Protein AF-A0A7H4MWP6-F1 (afdb_monomer)

Sequence (229 aa):
MNRLGFMPDRLHIVWQQLRAL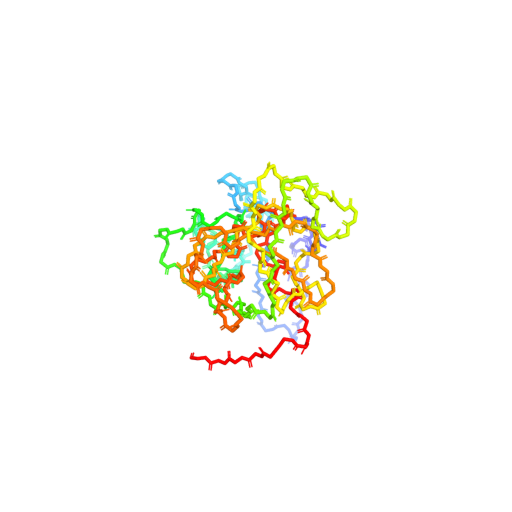GNVSEMTLMSHFAEAENPDGIVEPMRRIEQAAEGLDCPRSLANSAATLWHPESHFNWVRPGIVLYGASPSGLWQDVANTGLKPVMTLSSEIIAVQNLKAGEAVGYGATWRTAEERRIGIVACGYADGYPRLAPSGTPVLVDGVRTVTVGRISMDMLAVDLTPCPQAGIGAPVELWGKEIKIDDVAASCGTVGYELMCALAPRVPVVTV

Nearest PDB structures (foldseek):
  4wr3-assembly2_D  TM=9.401E-01  e=9.425E-26  Escherichia coli
  3b8v-assembly1_B  TM=9.370E-01  e=2.479E-25  Escherichia coli K-12
  2rjg-assembly1_B  TM=9.379E-01  e=5.120E-25  Escherichia coli K-12
  3b8t-assembly1_B  TM=9.350E-01  e=9.369E-25  Escherichia coli K-12
  3b8w-assembly1_B  TM=9.401E-01  e=1.821E-24  Escherichia coli K-12

InterPro domains:
  IPR000821 Alanine racemase [PR00992] (28-39)
  IPR000821 Alanine racemase [PR00992] (63-90)
  IPR000821 Alanine racemase [PR00992] (121-136)
  IPR000821 Alanine racemase [PR00992] (138-153)
  IPR000821 Alanine racemase [PR00992] (159-176)
  IPR000821 Alanine racemase [PR00992] (211-224)
  IPR000821 Alanine racemase [PTHR30511] (1-228)
  IPR000821 Alanine racemase [TIGR00492] (1-229)
  IPR001608 Alanine racemase, N-terminal [PF01168] (1-90)
  IPR009006 Alanine racemase/group IV decarboxylase, C-terminal [G3DSA:2.40.37.10] (91-229)
  IPR009006 Alanine racemase/group IV decarboxylase, C-terminal [SSF50621] (100-228)
  IPR011079 Alanine racemase, C-terminal [PF00842] (105-227)
  IPR011079 Alanine racemase, C-terminal [SM01005] (105-229)
  IPR029066 PLP-binding barrel [G3DSA:3.20.20.10] (1-90)
  IPR029066 PLP-binding barrel [SSF51419] (1-106)

Structure (mmCIF, N/CA/C/O backbone):
data_AF-A0A7H4MWP6-F1
#
_entry.id   AF-A0A7H4MWP6-F1
#
loop_
_atom_site.group_PDB
_atom_site.id
_atom_site.type_symbol
_atom_site.label_atom_id
_atom_site.label_alt_id
_atom_site.label_comp_id
_atom_site.label_asym_id
_atom_site.label_entity_id
_atom_site.label_seq_id
_atom_site.pdbx_PDB_ins_code
_atom_site.Cartn_x
_atom_site.Cartn_y
_atom_site.Cartn_z
_atom_site.occupancy
_atom_site.B_iso_or_equiv
_atom_site.auth_seq_id
_atom_site.auth_comp_id
_atom_site.auth_asym_id
_atom_site.auth_atom_id
_atom_site.pdbx_PDB_model_num
ATOM 1 N N . MET A 1 1 ? 18.410 -0.664 -10.885 1.00 91.06 1 MET A N 1
ATOM 2 C CA . MET A 1 1 ? 17.760 -1.723 -10.077 1.00 91.06 1 MET A CA 1
ATOM 3 C C . MET A 1 1 ? 18.677 -2.884 -9.717 1.00 91.06 1 MET A C 1
ATOM 5 O O . MET A 1 1 ? 18.592 -3.319 -8.583 1.00 91.06 1 MET A O 1
ATOM 9 N N . ASN A 1 2 ? 19.487 -3.432 -10.637 1.00 93.62 2 ASN A N 1
ATOM 10 C CA . ASN A 1 2 ? 20.330 -4.617 -10.371 1.00 93.62 2 ASN A CA 1
ATOM 11 C C . ASN A 1 2 ? 19.551 -5.850 -9.866 1.00 93.62 2 ASN A C 1
ATOM 13 O O . ASN A 1 2 ? 20.060 -6.627 -9.068 1.00 93.62 2 ASN A O 1
ATOM 17 N N . ARG A 1 3 ? 18.307 -6.021 -10.334 1.00 96.50 3 ARG A N 1
ATOM 18 C CA . ARG A 1 3 ? 17.452 -7.168 -9.990 1.00 96.50 3 ARG A CA 1
ATOM 19 C C . ARG A 1 3 ? 17.397 -8.191 -11.122 1.00 96.50 3 ARG A C 1
ATOM 21 O O . ARG A 1 3 ? 17.652 -9.365 -10.904 1.00 96.50 3 ARG A O 1
ATOM 28 N N . LEU A 1 4 ? 17.074 -7.730 -12.329 1.00 96.81 4 LEU A N 1
ATOM 29 C CA . LEU A 1 4 ? 17.008 -8.514 -13.564 1.00 96.81 4 LEU A CA 1
ATOM 30 C C . LEU A 1 4 ? 17.439 -7.632 -14.744 1.00 96.81 4 LEU A C 1
ATOM 32 O O . LEU A 1 4 ? 17.451 -6.405 -14.621 1.00 96.81 4 LEU A O 1
ATOM 36 N N . GLY A 1 5 ? 17.730 -8.265 -15.881 1.00 96.38 5 GLY A N 1
ATOM 37 C CA . GLY A 1 5 ? 18.099 -7.601 -17.133 1.00 96.38 5 GLY A CA 1
ATOM 38 C C . GLY A 1 5 ? 19.559 -7.824 -17.529 1.00 96.38 5 GLY A C 1
ATOM 39 O O . GLY A 1 5 ? 20.356 -8.372 -16.769 1.00 96.38 5 GLY A O 1
ATOM 40 N N . PHE A 1 6 ? 19.897 -7.411 -18.749 1.00 96.69 6 PHE A N 1
ATOM 41 C CA . PHE A 1 6 ? 21.273 -7.418 -19.244 1.00 96.69 6 PHE A CA 1
ATOM 42 C C . PHE A 1 6 ? 22.014 -6.155 -18.801 1.00 96.69 6 PHE A C 1
ATOM 44 O O . PHE A 1 6 ? 21.410 -5.094 -18.647 1.00 96.69 6 PHE A O 1
ATOM 51 N N . MET A 1 7 ? 23.331 -6.269 -18.615 1.00 96.12 7 MET A N 1
ATOM 52 C CA . MET A 1 7 ? 24.175 -5.101 -18.364 1.00 96.12 7 MET A CA 1
ATOM 53 C C . MET A 1 7 ? 24.266 -4.218 -19.624 1.00 96.12 7 MET A C 1
ATOM 55 O O . MET A 1 7 ? 24.204 -4.757 -20.734 1.00 96.12 7 MET A O 1
ATOM 59 N N . PRO A 1 8 ? 24.413 -2.885 -19.474 1.00 95.50 8 PRO A N 1
ATOM 60 C CA . PRO A 1 8 ? 24.455 -1.939 -20.594 1.00 95.50 8 PRO A CA 1
ATOM 61 C C . PRO A 1 8 ? 25.429 -2.314 -21.720 1.00 95.50 8 PRO A C 1
ATOM 63 O O . PRO A 1 8 ? 25.072 -2.274 -22.893 1.00 95.50 8 PRO A O 1
ATOM 66 N N . ASP A 1 9 ? 26.632 -2.758 -21.363 1.00 96.31 9 ASP A N 1
ATOM 67 C CA . ASP A 1 9 ? 27.702 -3.172 -22.277 1.00 96.31 9 ASP A CA 1
ATOM 68 C C . ASP A 1 9 ? 27.354 -4.417 -23.111 1.00 96.31 9 ASP A C 1
ATOM 70 O O . ASP A 1 9 ? 27.950 -4.662 -24.160 1.00 96.31 9 ASP A O 1
ATOM 74 N N . ARG A 1 10 ? 26.357 -5.199 -22.686 1.00 96.88 10 ARG A N 1
ATOM 75 C CA . ARG A 1 10 ? 25.888 -6.392 -23.401 1.00 96.88 10 ARG A CA 1
ATOM 76 C C . ARG A 1 10 ? 24.708 -6.132 -24.329 1.00 96.88 10 ARG A C 1
ATOM 78 O O . ARG A 1 10 ? 24.364 -7.032 -25.098 1.00 96.88 10 ARG A O 1
ATOM 85 N N . LEU A 1 11 ? 24.082 -4.954 -24.271 1.00 96.38 11 LEU A N 1
ATOM 86 C CA . LEU A 1 11 ? 22.796 -4.711 -24.927 1.00 96.38 11 LEU A CA 1
ATOM 87 C C . LEU A 1 11 ? 22.862 -4.936 -26.446 1.00 96.38 11 LEU A C 1
ATOM 89 O O . LEU A 1 11 ? 22.058 -5.693 -26.984 1.00 96.38 11 LEU A O 1
ATOM 93 N N . HIS A 1 12 ? 23.870 -4.384 -27.124 1.00 96.56 12 HIS A N 1
ATOM 94 C CA . HIS A 1 12 ? 24.054 -4.572 -28.568 1.00 96.56 12 HIS A CA 1
ATOM 95 C C . HIS A 1 12 ? 24.295 -6.027 -28.978 1.00 96.56 12 HIS A C 1
ATOM 97 O O . HIS A 1 12 ? 23.760 -6.480 -29.990 1.00 96.56 12 HIS A O 1
ATOM 103 N N . ILE A 1 13 ? 25.082 -6.773 -28.197 1.00 97.44 13 ILE A N 1
ATOM 104 C CA . ILE A 1 13 ? 25.375 -8.184 -28.484 1.00 97.44 13 ILE A CA 1
ATOM 105 C C . ILE A 1 13 ? 24.084 -9.000 -28.403 1.00 97.44 13 ILE A C 1
ATOM 107 O O . ILE A 1 13 ? 23.774 -9.764 -29.316 1.00 97.44 13 ILE A O 1
ATOM 111 N N . VAL A 1 14 ? 23.309 -8.801 -27.335 1.00 96.94 14 VAL A N 1
ATOM 112 C CA . VAL A 1 14 ? 22.027 -9.486 -27.137 1.00 96.94 14 VAL A CA 1
ATOM 113 C C . VAL A 1 14 ? 21.031 -9.101 -28.227 1.00 96.94 14 VAL A C 1
ATOM 115 O O . VAL A 1 14 ? 20.362 -9.974 -28.772 1.00 96.94 14 VAL A O 1
ATOM 118 N N . TRP A 1 15 ? 20.969 -7.821 -28.595 1.00 96.31 15 TRP A N 1
ATOM 119 C CA . TRP A 1 15 ? 20.106 -7.337 -29.670 1.00 96.31 15 TRP A CA 1
ATOM 120 C C . TRP A 1 15 ? 20.374 -8.057 -30.997 1.00 96.31 15 TRP A C 1
ATOM 122 O O . TRP A 1 15 ? 19.447 -8.566 -31.623 1.00 96.31 15 TRP A O 1
ATOM 132 N N . GLN A 1 16 ? 21.641 -8.161 -31.414 1.00 96.12 16 GLN A N 1
ATOM 133 C CA . GLN A 1 16 ? 21.999 -8.860 -32.654 1.00 96.12 16 GLN A CA 1
ATOM 134 C C . GLN A 1 16 ? 21.695 -10.360 -32.585 1.00 96.12 16 GLN A C 1
ATOM 136 O O . GLN A 1 16 ? 21.212 -10.930 -33.561 1.00 96.12 16 GLN A O 1
ATOM 141 N N . GLN A 1 17 ? 21.935 -10.993 -31.431 1.00 97.12 17 GLN A N 1
ATOM 142 C CA . GLN A 1 17 ? 21.596 -12.401 -31.222 1.00 97.12 17 GLN A CA 1
ATOM 143 C C . GLN A 1 17 ? 20.093 -12.639 -31.362 1.00 97.12 17 GLN A C 1
ATOM 145 O O . GLN A 1 17 ? 19.700 -13.532 -32.103 1.00 97.12 17 GLN A O 1
ATOM 150 N N . LEU A 1 18 ? 19.260 -11.820 -30.711 1.00 96.19 18 LEU A N 1
ATOM 151 C CA . LEU A 1 18 ? 17.802 -11.926 -30.798 1.00 96.19 18 LEU A CA 1
ATOM 152 C C . LEU A 1 18 ? 17.294 -11.653 -32.216 1.00 96.19 18 LEU A C 1
ATOM 154 O O . LEU A 1 18 ? 16.440 -12.385 -32.702 1.00 96.19 18 LEU A O 1
ATOM 158 N N . ARG A 1 19 ? 17.860 -10.664 -32.915 1.00 95.12 19 ARG A N 1
ATOM 159 C CA . ARG A 1 19 ? 17.492 -10.344 -34.302 1.00 95.12 19 ARG A CA 1
ATOM 160 C C . ARG A 1 19 ? 17.778 -11.485 -35.284 1.00 95.12 19 ARG A C 1
ATOM 162 O O . ARG A 1 19 ? 17.098 -11.597 -36.298 1.00 95.12 19 ARG A O 1
ATOM 169 N N . ALA A 1 20 ? 18.789 -12.308 -35.012 1.00 96.88 20 ALA A N 1
ATOM 170 C CA . ALA A 1 20 ? 19.148 -13.452 -35.850 1.00 96.88 20 ALA A CA 1
ATOM 171 C C . ALA A 1 20 ? 18.236 -14.677 -35.637 1.00 96.88 20 ALA A C 1
ATOM 173 O O . ALA A 1 20 ? 18.308 -15.639 -36.403 1.00 96.88 20 ALA A O 1
ATOM 174 N N . LEU A 1 21 ? 17.391 -14.666 -34.604 1.00 97.69 21 LEU A N 1
ATOM 175 C CA . LEU A 1 21 ? 16.481 -15.761 -34.296 1.00 97.69 21 LEU A CA 1
ATOM 176 C C . LEU A 1 21 ? 15.199 -15.646 -35.127 1.00 97.69 21 LEU A C 1
ATOM 178 O O . LEU A 1 21 ? 14.389 -14.749 -34.922 1.00 97.69 21 LEU A O 1
ATOM 182 N N . GLY A 1 22 ? 14.966 -16.609 -36.022 1.00 97.31 22 GLY A N 1
ATOM 183 C CA . GLY A 1 22 ? 13.766 -16.636 -36.873 1.00 97.31 22 GLY A CA 1
ATOM 184 C C . GLY A 1 22 ? 12.438 -16.820 -36.123 1.00 97.31 22 GLY 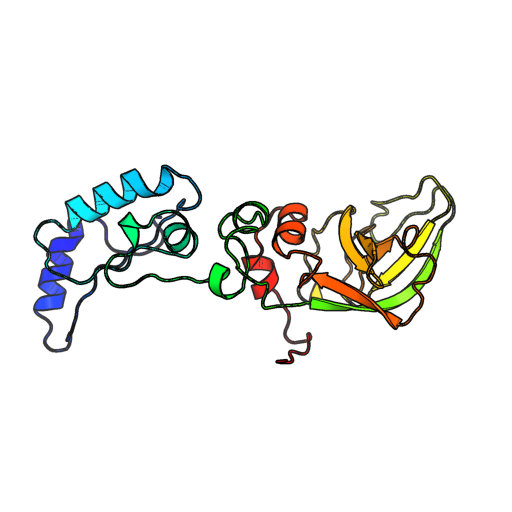A C 1
ATOM 185 O O . GLY A 1 22 ? 11.377 -16.677 -36.719 1.00 97.31 22 GLY A O 1
ATOM 186 N N . ASN A 1 23 ? 12.481 -17.139 -34.827 1.00 97.44 23 ASN A N 1
ATOM 187 C CA . ASN A 1 23 ? 11.317 -17.243 -33.945 1.00 97.44 23 ASN A CA 1
ATOM 188 C C . ASN A 1 23 ? 11.071 -15.978 -33.098 1.00 97.44 23 ASN A C 1
ATOM 190 O O . ASN A 1 23 ? 10.186 -15.995 -32.245 1.00 97.44 23 ASN A O 1
ATOM 194 N N . VAL A 1 24 ? 11.833 -14.900 -33.310 1.00 97.12 24 VAL A N 1
ATOM 195 C CA . VAL A 1 24 ? 11.596 -13.589 -32.692 1.00 97.12 24 VAL A CA 1
ATOM 196 C C . VAL A 1 24 ? 10.906 -12.690 -33.716 1.00 97.12 24 VAL A C 1
ATOM 198 O O . VAL A 1 24 ? 11.504 -12.323 -34.722 1.00 97.12 24 VAL A O 1
ATOM 201 N N . SER A 1 25 ? 9.641 -12.341 -33.469 1.00 94.69 25 SER A N 1
ATOM 202 C CA . SER A 1 25 ? 8.876 -11.456 -34.359 1.00 94.69 25 SER A CA 1
ATOM 203 C C . SER A 1 25 ? 9.174 -9.979 -34.109 1.00 94.69 25 SER A C 1
ATOM 205 O O . SER A 1 25 ? 9.406 -9.225 -35.048 1.00 94.69 25 SER A O 1
ATOM 207 N N . GLU A 1 26 ? 9.176 -9.567 -32.841 1.00 94.69 26 GLU A N 1
ATOM 208 C CA . GLU A 1 26 ? 9.344 -8.179 -32.415 1.00 94.69 26 GLU A CA 1
ATOM 209 C C . GLU A 1 26 ? 10.237 -8.103 -31.176 1.00 94.69 26 GLU A C 1
ATOM 211 O O . GLU A 1 26 ? 10.295 -9.027 -30.362 1.00 94.69 26 GLU A O 1
ATOM 216 N N . MET A 1 27 ? 10.931 -6.977 -31.023 1.00 96.12 27 MET A N 1
ATOM 217 C CA . MET A 1 27 ? 11.803 -6.706 -29.885 1.00 96.12 27 MET A CA 1
ATOM 218 C C . MET A 1 27 ? 11.460 -5.343 -29.294 1.00 96.12 27 MET A C 1
ATOM 220 O O . MET A 1 27 ? 11.312 -4.366 -30.022 1.00 96.12 27 MET A O 1
ATOM 224 N N . THR A 1 28 ? 11.358 -5.276 -27.969 1.00 97.31 28 THR A N 1
ATOM 225 C CA . THR A 1 28 ? 11.104 -4.043 -27.213 1.00 97.31 28 THR A CA 1
ATOM 226 C C . THR A 1 28 ? 12.174 -3.888 -26.144 1.00 97.31 28 THR A C 1
ATOM 228 O O . THR A 1 28 ? 12.460 -4.831 -25.403 1.00 97.31 28 THR A O 1
ATOM 231 N N . LEU A 1 29 ? 12.754 -2.693 -26.036 1.00 97.88 29 LEU A N 1
ATOM 232 C CA . LEU A 1 29 ? 13.664 -2.363 -24.948 1.00 97.88 29 LEU A CA 1
ATOM 233 C C . LEU A 1 29 ? 12.858 -2.064 -23.684 1.00 97.88 29 LEU A C 1
ATOM 235 O O . LEU A 1 29 ? 12.131 -1.072 -23.604 1.00 97.88 29 LEU A O 1
ATOM 239 N N . MET A 1 30 ? 13.014 -2.914 -22.674 1.00 98.00 30 MET A N 1
ATOM 240 C CA . MET A 1 30 ? 12.335 -2.762 -21.394 1.00 98.00 30 MET A CA 1
ATOM 241 C C . MET A 1 30 ? 13.338 -2.569 -20.257 1.00 98.00 30 MET A C 1
ATOM 243 O O . MET A 1 30 ? 14.299 -3.323 -20.121 1.00 98.00 30 MET A O 1
ATOM 247 N N . SER A 1 31 ? 13.067 -1.592 -19.396 1.00 97.69 31 SER A N 1
ATOM 248 C CA . SER A 1 31 ? 13.732 -1.428 -18.100 1.00 97.69 31 SER A CA 1
ATOM 249 C C . SER A 1 31 ? 12.709 -1.023 -17.040 1.00 97.69 31 SER A C 1
ATOM 251 O O . SER A 1 31 ? 11.508 -0.948 -17.315 1.00 97.69 31 SER A O 1
ATOM 253 N N . HIS A 1 32 ? 13.154 -0.818 -15.806 1.00 98.25 32 HIS A N 1
ATOM 254 C CA . HIS A 1 32 ? 12.303 -0.411 -14.695 1.00 98.25 32 HIS A CA 1
ATOM 255 C C . HIS A 1 32 ? 13.085 0.486 -13.736 1.00 98.25 32 HIS A C 1
ATOM 257 O O . HIS A 1 32 ? 14.239 0.194 -13.402 1.00 98.25 32 HIS A O 1
ATOM 263 N N . PHE A 1 33 ? 12.461 1.579 -13.308 1.00 98.12 33 PHE A N 1
ATOM 264 C CA . PHE A 1 33 ? 13.076 2.525 -12.386 1.00 98.12 33 PHE A CA 1
ATOM 265 C C . PHE A 1 33 ? 13.065 1.993 -10.956 1.00 98.12 33 PHE A C 1
ATOM 267 O O . PHE A 1 33 ? 12.128 1.311 -10.544 1.00 98.12 33 PHE A O 1
ATOM 274 N N . ALA A 1 34 ? 14.143 2.283 -10.228 1.00 97.38 34 ALA A N 1
ATOM 275 C CA . ALA A 1 34 ? 14.295 1.887 -8.832 1.00 97.38 34 ALA A CA 1
ATOM 276 C C . ALA A 1 34 ? 13.704 2.915 -7.861 1.00 97.38 34 ALA A C 1
ATOM 278 O O . ALA A 1 34 ? 13.267 2.514 -6.796 1.00 97.38 34 ALA A O 1
ATOM 279 N N . GLU A 1 35 ? 13.727 4.194 -8.247 1.00 96.69 35 GLU A N 1
ATOM 280 C CA . GLU A 1 35 ? 13.461 5.340 -7.370 1.00 96.69 35 GLU A CA 1
ATOM 281 C C . GLU A 1 35 ? 12.655 6.415 -8.123 1.00 96.69 35 GLU A C 1
ATOM 283 O O . GLU A 1 35 ? 12.948 7.603 -8.047 1.00 96.69 35 GLU A O 1
ATOM 288 N N . ALA A 1 36 ? 11.683 6.014 -8.949 1.00 97.75 36 ALA A N 1
ATOM 289 C CA . ALA A 1 36 ? 10.910 6.966 -9.762 1.00 97.75 36 ALA A CA 1
ATOM 290 C C . ALA A 1 36 ? 9.975 7.867 -8.930 1.00 97.75 36 ALA A C 1
ATOM 292 O O . ALA A 1 36 ? 9.400 8.816 -9.455 1.00 97.75 36 ALA A O 1
ATOM 293 N N . GLU A 1 37 ? 9.815 7.581 -7.645 1.00 95.12 37 GLU A N 1
ATOM 294 C CA . GLU A 1 37 ? 9.205 8.456 -6.650 1.00 95.12 37 GLU A CA 1
ATOM 295 C C . GLU A 1 37 ? 10.061 9.687 -6.322 1.00 95.12 37 GLU A C 1
ATOM 297 O O . GLU A 1 37 ? 9.519 10.719 -5.934 1.00 95.12 37 GLU A O 1
ATOM 302 N N . ASN A 1 38 ? 11.377 9.619 -6.541 1.00 95.56 38 ASN A N 1
ATOM 303 C CA . ASN A 1 38 ? 12.273 10.759 -6.392 1.00 95.56 38 ASN A CA 1
ATOM 304 C C . ASN A 1 38 ? 12.298 11.570 -7.704 1.00 95.56 38 ASN A C 1
ATOM 306 O O . ASN A 1 38 ? 12.496 10.973 -8.767 1.00 95.56 38 ASN A O 1
ATOM 310 N N . PRO A 1 39 ? 12.176 12.915 -7.668 1.00 93.50 39 PRO A N 1
ATOM 311 C CA . PRO A 1 39 ? 12.201 13.752 -8.874 1.00 93.50 39 PRO A CA 1
ATOM 312 C C . PRO A 1 39 ? 13.430 13.533 -9.768 1.00 93.50 39 PRO A C 1
ATOM 314 O O . PRO A 1 39 ? 13.309 13.480 -10.985 1.00 93.50 39 PRO A O 1
ATOM 317 N N . ASP A 1 40 ? 14.604 13.314 -9.175 1.00 96.50 40 ASP A N 1
ATOM 318 C CA . ASP A 1 40 ? 15.838 13.056 -9.931 1.00 96.50 40 ASP A CA 1
ATOM 319 C C . ASP A 1 40 ? 16.127 11.555 -10.126 1.00 96.50 40 ASP A C 1
ATOM 321 O O . ASP A 1 40 ? 17.095 11.171 -10.790 1.00 96.50 40 ASP A O 1
ATOM 325 N N . GLY A 1 41 ? 15.294 10.673 -9.562 1.00 96.75 41 GLY A N 1
ATOM 326 C CA . GLY A 1 41 ? 15.563 9.236 -9.469 1.00 96.75 41 GLY A CA 1
ATOM 327 C C . GLY A 1 41 ? 15.544 8.494 -10.807 1.00 96.75 41 GLY A C 1
ATOM 328 O O . GLY A 1 41 ? 16.025 7.360 -10.898 1.00 96.75 41 GLY A O 1
ATOM 329 N N . ILE A 1 42 ? 15.040 9.128 -11.870 1.00 98.00 42 ILE A N 1
ATOM 330 C CA . ILE A 1 42 ? 15.066 8.571 -13.227 1.00 98.00 42 ILE A CA 1
ATOM 331 C C . ILE A 1 42 ? 16.229 9.080 -14.079 1.00 98.00 42 ILE A C 1
ATOM 333 O O . ILE A 1 42 ? 16.560 8.424 -15.064 1.00 98.00 42 ILE A O 1
ATOM 337 N N . VAL A 1 43 ? 16.872 10.194 -13.710 1.00 98.00 43 VAL A N 1
ATOM 338 C CA . VAL A 1 43 ? 17.797 10.935 -14.587 1.00 98.00 43 VAL A CA 1
ATOM 339 C C . VAL A 1 43 ? 18.992 10.074 -14.993 1.00 98.00 43 VAL A C 1
ATOM 341 O O . VAL A 1 43 ? 19.238 9.840 -16.177 1.00 98.00 43 VAL A O 1
ATOM 344 N N . GLU A 1 44 ? 19.720 9.543 -14.013 1.00 97.69 44 GLU A N 1
ATOM 345 C CA . GLU A 1 44 ? 20.893 8.710 -14.283 1.00 97.69 44 GLU A CA 1
ATOM 346 C C . GLU A 1 44 ? 20.521 7.358 -14.929 1.00 97.69 44 GLU A C 1
ATOM 348 O O . GLU A 1 44 ? 21.156 6.979 -15.918 1.00 97.69 44 GLU A O 1
ATOM 353 N N . PRO A 1 45 ? 19.487 6.620 -14.467 1.00 97.44 45 PRO A N 1
ATOM 354 C CA . PRO A 1 45 ? 19.012 5.429 -15.169 1.00 97.44 45 PRO A CA 1
ATOM 355 C C . PRO A 1 45 ? 18.622 5.681 -16.631 1.00 97.44 45 PRO A C 1
ATOM 357 O O . PRO A 1 45 ? 19.017 4.892 -17.489 1.00 97.44 45 PRO A O 1
ATOM 360 N N . MET A 1 46 ? 17.896 6.765 -16.923 1.00 97.38 46 MET A N 1
ATOM 361 C CA . MET A 1 46 ? 17.518 7.162 -18.284 1.00 97.38 46 MET A CA 1
ATOM 362 C C . MET A 1 46 ? 18.754 7.385 -19.148 1.00 97.38 46 MET A C 1
ATOM 364 O O . MET A 1 46 ? 18.898 6.727 -20.176 1.00 97.38 46 MET A O 1
ATOM 368 N N . ARG A 1 47 ? 19.702 8.208 -18.681 1.00 97.69 47 ARG A N 1
ATOM 369 C CA . ARG A 1 47 ? 20.959 8.482 -19.391 1.00 97.69 47 ARG A CA 1
ATOM 370 C C . ARG A 1 47 ? 21.719 7.197 -19.726 1.00 97.69 47 ARG A C 1
ATOM 372 O O . ARG A 1 47 ? 22.202 7.034 -20.843 1.00 97.69 47 ARG A O 1
ATOM 379 N N . ARG A 1 48 ? 21.820 6.259 -18.777 1.00 97.12 48 ARG A N 1
ATOM 380 C CA . ARG A 1 48 ? 22.501 4.969 -18.998 1.00 97.12 48 ARG A CA 1
ATOM 381 C C . ARG A 1 48 ? 21.763 4.085 -20.003 1.00 97.12 48 ARG A C 1
ATOM 383 O O . ARG A 1 48 ? 22.418 3.415 -20.796 1.00 97.12 48 ARG A O 1
ATOM 390 N N . ILE A 1 49 ? 20.430 4.068 -19.969 1.00 96.81 49 ILE A N 1
ATOM 391 C CA . ILE A 1 49 ? 19.604 3.310 -20.920 1.00 96.81 49 ILE A CA 1
ATOM 392 C C . ILE A 1 49 ? 19.749 3.890 -22.328 1.00 96.81 49 ILE A C 1
ATOM 394 O O . ILE A 1 49 ? 19.950 3.133 -23.272 1.00 96.81 49 ILE A O 1
ATOM 398 N N . GLU A 1 50 ? 19.690 5.213 -22.469 1.00 95.25 50 GLU A N 1
ATOM 399 C CA . GLU A 1 50 ? 19.829 5.900 -23.755 1.00 95.25 50 GLU A CA 1
ATOM 400 C C . GLU A 1 50 ? 21.204 5.675 -24.379 1.00 95.25 50 GLU A C 1
ATOM 402 O O . GLU A 1 50 ? 21.280 5.326 -25.553 1.00 95.25 50 GLU A O 1
ATOM 407 N N . GLN A 1 51 ? 22.273 5.783 -23.585 1.00 97.00 51 GLN A N 1
ATOM 408 C CA . GLN A 1 51 ? 23.634 5.495 -24.043 1.00 97.00 51 GLN A CA 1
ATOM 409 C C . GLN A 1 51 ? 23.806 4.036 -24.473 1.00 97.00 51 GLN A C 1
ATOM 411 O O . GLN A 1 51 ? 24.436 3.759 -25.486 1.00 97.00 51 GLN A O 1
ATOM 416 N N . ALA A 1 52 ? 23.239 3.087 -23.725 1.00 96.81 52 ALA A N 1
ATOM 417 C CA . ALA A 1 52 ? 23.335 1.671 -24.069 1.00 96.81 52 ALA A CA 1
ATOM 418 C C . ALA A 1 52 ? 22.540 1.307 -25.332 1.00 96.81 52 ALA A C 1
ATOM 420 O O . ALA A 1 52 ? 22.874 0.337 -26.010 1.00 96.81 52 ALA A O 1
ATOM 421 N N . ALA A 1 53 ? 21.455 2.035 -25.600 1.00 96.25 53 ALA A N 1
ATOM 422 C CA . ALA A 1 53 ? 20.525 1.775 -26.693 1.00 96.25 53 ALA A CA 1
ATOM 423 C C . ALA A 1 53 ? 20.797 2.627 -27.943 1.00 96.25 53 ALA A C 1
ATOM 425 O O . ALA A 1 53 ? 19.962 2.663 -28.849 1.00 96.25 53 ALA A O 1
ATOM 426 N N . GLU A 1 54 ? 21.929 3.330 -27.997 1.00 95.62 54 GLU A N 1
ATOM 427 C CA . GLU A 1 54 ? 22.297 4.186 -29.121 1.00 95.62 54 GLU A CA 1
ATOM 428 C C . GLU A 1 54 ? 22.309 3.389 -30.436 1.00 95.62 54 GLU A C 1
ATOM 430 O O . GLU A 1 54 ? 22.961 2.361 -30.557 1.00 95.62 54 GLU A O 1
ATOM 435 N N . GLY A 1 55 ? 21.551 3.831 -31.442 1.00 94.31 55 GLY A N 1
ATOM 436 C CA . GLY A 1 55 ? 21.441 3.120 -32.723 1.00 94.31 55 GLY A CA 1
ATOM 437 C C . GLY A 1 55 ? 20.528 1.884 -32.717 1.00 94.31 55 GLY A C 1
ATOM 438 O O . GLY A 1 55 ? 20.419 1.215 -33.746 1.00 94.31 55 GLY A O 1
ATOM 439 N N . LEU A 1 56 ? 19.845 1.576 -31.606 1.00 94.38 56 LEU A N 1
ATOM 440 C CA . LEU A 1 56 ? 18.772 0.579 -31.577 1.00 94.38 56 LEU A CA 1
ATOM 441 C C . LEU A 1 56 ? 17.429 1.230 -31.922 1.00 94.38 56 LEU A C 1
ATOM 443 O O . LEU A 1 56 ? 16.871 1.990 -31.128 1.00 94.38 56 LEU A O 1
ATOM 447 N N . ASP A 1 57 ? 16.891 0.887 -33.090 1.00 89.50 57 ASP A N 1
ATOM 448 C CA . ASP A 1 57 ? 15.545 1.284 -33.503 1.00 89.50 57 ASP A CA 1
ATOM 449 C C . ASP A 1 57 ? 14.519 0.261 -33.000 1.00 89.50 57 ASP A C 1
ATOM 451 O O . ASP A 1 57 ? 14.361 -0.822 -33.571 1.00 89.50 57 ASP A O 1
ATOM 455 N N . CYS A 1 58 ? 13.898 0.554 -31.854 1.00 93.19 58 CYS A N 1
ATOM 456 C CA . CYS A 1 58 ? 12.926 -0.337 -31.230 1.00 93.19 58 CYS A CA 1
ATOM 457 C C . CYS A 1 58 ? 11.949 0.392 -30.302 1.00 93.19 58 CYS A C 1
ATOM 459 O O . CYS A 1 58 ? 12.318 1.407 -29.697 1.00 93.19 58 CYS A O 1
ATOM 461 N N . PRO A 1 59 ? 10.725 -0.144 -30.124 1.00 97.12 59 PRO A N 1
ATOM 462 C CA . PRO A 1 59 ? 9.819 0.322 -29.088 1.00 97.12 59 PRO A CA 1
ATOM 463 C C . PRO A 1 59 ? 10.456 0.238 -27.700 1.00 97.12 59 PRO A C 1
ATOM 465 O O . PRO A 1 59 ? 11.258 -0.658 -27.417 1.00 97.12 59 PRO A O 1
ATOM 468 N N . ARG A 1 60 ? 10.063 1.149 -26.808 1.00 97.88 60 ARG A N 1
ATOM 469 C CA . ARG A 1 60 ? 10.566 1.212 -25.432 1.00 97.88 60 ARG A CA 1
ATOM 470 C C . ARG A 1 60 ? 9.435 1.157 -24.414 1.00 97.88 60 ARG A C 1
ATOM 472 O O . ARG A 1 60 ? 8.363 1.726 -24.620 1.00 97.88 60 ARG A O 1
ATOM 479 N N . SER A 1 61 ? 9.710 0.502 -23.290 1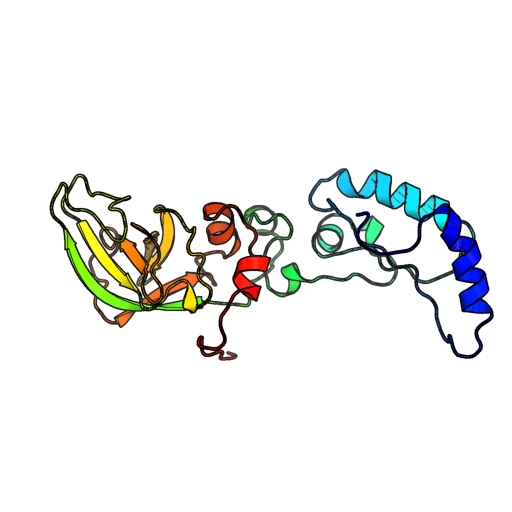.00 98.50 61 SER A N 1
ATOM 480 C CA . SER A 1 61 ? 8.838 0.482 -22.117 1.00 98.50 61 SER A CA 1
ATOM 481 C C . SER A 1 61 ? 9.655 0.632 -20.840 1.00 98.50 61 SER A C 1
ATOM 483 O O . SER A 1 61 ? 10.293 -0.319 -20.376 1.00 98.50 61 SER A O 1
ATOM 485 N N . LEU A 1 62 ? 9.636 1.820 -20.237 1.00 98.19 62 LEU A N 1
ATOM 486 C CA . LEU A 1 62 ? 10.437 2.115 -19.042 1.00 98.19 62 LEU A CA 1
ATOM 487 C C . LEU A 1 62 ? 9.567 2.467 -17.830 1.00 98.19 62 LEU A C 1
ATOM 489 O O . LEU A 1 62 ? 9.830 1.983 -16.726 1.00 98.19 62 LEU A O 1
ATOM 493 N N . ALA A 1 63 ? 8.516 3.262 -18.044 1.00 98.62 63 ALA A N 1
ATOM 494 C CA . ALA A 1 63 ? 7.704 3.822 -16.976 1.00 98.62 63 ALA A CA 1
ATOM 495 C C . ALA A 1 63 ? 6.904 2.764 -16.196 1.00 98.62 63 ALA A C 1
ATOM 497 O O . ALA A 1 63 ? 6.073 2.044 -16.750 1.00 98.62 63 ALA A O 1
ATOM 498 N N . ASN A 1 64 ? 7.133 2.708 -14.885 1.00 98.56 64 ASN A N 1
ATOM 499 C CA . ASN A 1 64 ? 6.251 2.071 -13.907 1.00 98.56 64 ASN A CA 1
ATOM 500 C C . ASN A 1 64 ? 5.197 3.078 -13.412 1.00 98.56 64 ASN A C 1
ATOM 502 O O . ASN A 1 64 ? 5.058 4.147 -13.996 1.00 98.56 64 ASN A O 1
ATOM 506 N N . SER A 1 65 ? 4.451 2.778 -12.346 1.00 98.31 65 SER A N 1
ATOM 507 C CA . SER A 1 65 ? 3.431 3.700 -11.824 1.00 98.31 65 SER A CA 1
ATOM 508 C C . SER A 1 65 ? 3.949 5.099 -11.473 1.00 98.31 65 SER A C 1
ATOM 510 O O . SER A 1 65 ? 3.342 6.072 -11.908 1.00 98.31 65 SER A O 1
ATOM 512 N N . ALA A 1 66 ? 5.055 5.203 -10.730 1.00 98.06 66 ALA A N 1
ATOM 513 C CA . ALA A 1 66 ? 5.633 6.492 -10.343 1.00 98.06 66 ALA A CA 1
ATOM 514 C C . ALA A 1 66 ? 6.077 7.288 -11.578 1.00 98.06 66 ALA A C 1
ATOM 516 O O . ALA A 1 66 ? 5.671 8.428 -11.775 1.00 98.06 66 ALA A O 1
ATOM 517 N N . ALA A 1 67 ? 6.812 6.638 -12.482 1.00 98.38 67 ALA A N 1
ATOM 518 C CA . ALA A 1 67 ? 7.248 7.240 -13.738 1.00 98.38 67 ALA A CA 1
ATOM 519 C C . ALA A 1 67 ? 6.080 7.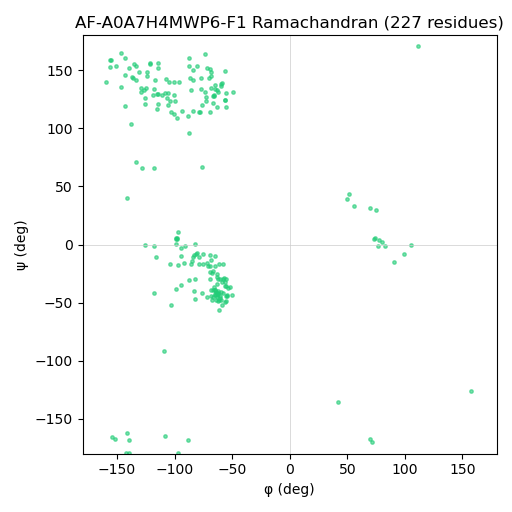630 -14.662 1.00 98.38 67 ALA A C 1
ATOM 521 O O . ALA A 1 67 ? 6.124 8.655 -15.332 1.00 98.38 67 ALA A O 1
ATOM 522 N N . THR A 1 68 ? 4.989 6.862 -14.650 1.00 98.06 68 THR A N 1
ATOM 523 C CA . THR A 1 68 ? 3.776 7.199 -15.407 1.00 98.06 68 THR A CA 1
ATOM 524 C C . THR A 1 68 ? 3.133 8.481 -14.875 1.00 98.06 68 THR A C 1
ATOM 526 O O . THR A 1 68 ? 2.717 9.316 -15.671 1.00 98.06 68 THR A O 1
ATOM 529 N N . LEU A 1 69 ? 3.065 8.652 -13.550 1.00 97.19 69 LEU A N 1
ATOM 530 C CA . LEU A 1 69 ? 2.446 9.826 -12.932 1.00 97.19 69 LEU A CA 1
ATOM 531 C C . LEU A 1 69 ? 3.318 11.082 -13.002 1.00 97.19 69 LEU A C 1
ATOM 533 O O . LEU A 1 69 ? 2.789 12.167 -13.228 1.00 97.19 69 LEU A O 1
ATOM 537 N N . TRP A 1 70 ? 4.622 10.942 -12.772 1.00 97.62 70 TRP A N 1
ATOM 538 C CA . TRP A 1 70 ? 5.485 12.083 -12.452 1.00 97.62 70 TRP A CA 1
ATOM 539 C C . TRP A 1 70 ? 6.572 12.367 -13.491 1.00 97.62 70 TRP A C 1
ATOM 541 O O . TRP A 1 70 ? 7.163 13.439 -13.441 1.00 97.62 70 TRP A O 1
ATOM 551 N N . HIS A 1 71 ? 6.794 11.461 -14.451 1.00 97.88 71 HIS A N 1
ATOM 552 C CA . HIS A 1 71 ? 7.911 11.536 -15.404 1.00 97.88 71 HIS A CA 1
ATOM 553 C C . HIS A 1 71 ? 7.460 11.283 -16.857 1.00 97.88 71 HIS A C 1
ATOM 555 O O . HIS A 1 71 ? 7.737 10.211 -17.419 1.00 97.88 71 HIS A O 1
ATOM 561 N N . PRO A 1 72 ? 6.723 12.221 -17.487 1.00 97.31 72 PRO A N 1
ATOM 562 C CA . PRO A 1 72 ? 6.176 12.062 -18.841 1.00 97.31 72 PRO A CA 1
ATOM 563 C C . PRO A 1 72 ? 7.225 11.776 -19.926 1.00 97.31 72 PRO A C 1
ATOM 565 O O . PRO A 1 72 ? 6.940 11.071 -20.895 1.00 97.31 72 PRO A O 1
ATOM 568 N N . GLU A 1 73 ? 8.461 12.239 -19.754 1.00 97.38 73 GLU A N 1
ATOM 569 C CA . GLU A 1 73 ? 9.598 11.954 -20.634 1.00 97.38 73 GLU A CA 1
ATOM 570 C C . GLU A 1 73 ? 9.955 10.459 -20.714 1.00 97.38 73 GLU A C 1
ATOM 572 O O . GLU A 1 73 ? 10.641 10.032 -21.640 1.00 97.38 73 GLU A O 1
ATOM 577 N N . SER A 1 74 ? 9.472 9.644 -19.771 1.00 97.88 74 SER A N 1
ATOM 578 C CA . SER A 1 74 ? 9.764 8.210 -19.684 1.00 97.88 74 SER A CA 1
ATOM 579 C C . SER A 1 74 ? 8.674 7.297 -20.268 1.00 97.88 74 SER A C 1
ATOM 581 O O . SER A 1 74 ? 8.808 6.067 -20.219 1.00 97.88 74 SER A O 1
ATOM 583 N N . HIS A 1 75 ? 7.581 7.860 -20.804 1.00 98.06 75 HIS A N 1
ATOM 584 C CA . HIS A 1 75 ? 6.406 7.087 -21.233 1.00 98.06 75 HIS A CA 1
ATOM 585 C C . HIS A 1 75 ? 6.675 6.202 -22.456 1.00 98.06 75 HIS A C 1
ATOM 587 O O . HIS A 1 75 ? 6.227 5.055 -22.492 1.00 98.06 75 HIS A O 1
ATOM 593 N N . PHE A 1 76 ? 7.454 6.707 -23.417 1.00 97.12 76 PHE A N 1
ATOM 594 C CA . PHE A 1 76 ? 7.775 6.036 -24.681 1.00 97.12 76 PHE A CA 1
ATOM 595 C C . PHE A 1 76 ? 6.557 5.331 -25.320 1.00 97.12 76 PHE A C 1
ATOM 597 O O . PHE A 1 76 ? 5.484 5.918 -25.414 1.00 97.12 76 PHE A O 1
ATOM 604 N N . ASN A 1 77 ? 6.716 4.097 -25.814 1.00 98.12 77 ASN A N 1
ATOM 605 C CA . ASN A 1 77 ? 5.669 3.369 -26.530 1.00 98.12 77 ASN A CA 1
ATOM 606 C C . ASN A 1 77 ? 4.688 2.674 -25.579 1.00 98.12 77 ASN A C 1
ATOM 608 O O . ASN A 1 77 ? 3.527 2.493 -25.932 1.00 98.12 77 ASN A O 1
ATOM 612 N N . TRP A 1 78 ? 5.157 2.268 -24.393 1.00 98.38 78 TRP A N 1
ATOM 613 C CA . TRP A 1 78 ? 4.360 1.525 -23.419 1.00 98.38 78 TRP A CA 1
ATOM 614 C C . TRP A 1 78 ? 4.692 1.941 -21.985 1.00 98.38 78 TRP A C 1
ATOM 616 O O . TRP A 1 78 ? 5.800 1.692 -21.496 1.00 98.38 78 TRP A O 1
ATOM 626 N N . VAL A 1 79 ? 3.691 2.452 -21.269 1.00 98.50 79 VAL A N 1
ATOM 627 C CA . VAL A 1 79 ? 3.722 2.602 -19.806 1.00 98.50 79 VAL A CA 1
ATOM 628 C C . VAL A 1 79 ? 3.236 1.323 -19.119 1.00 98.50 79 VAL A C 1
ATOM 630 O O . VAL A 1 79 ? 2.465 0.554 -19.693 1.00 98.50 79 VAL A O 1
ATOM 633 N N . ARG A 1 80 ? 3.676 1.074 -17.881 1.00 98.44 80 ARG A N 1
ATOM 634 C CA . ARG A 1 80 ? 3.312 -0.121 -17.094 1.00 98.44 80 ARG A CA 1
ATOM 635 C C . ARG A 1 80 ? 2.800 0.253 -15.697 1.00 98.44 80 ARG A C 1
ATOM 637 O O . ARG A 1 80 ? 3.471 -0.040 -14.700 1.00 98.44 80 ARG A O 1
ATOM 644 N N . PRO A 1 81 ? 1.642 0.929 -15.596 1.00 97.69 81 PRO A N 1
ATOM 645 C CA . PRO A 1 81 ? 1.042 1.246 -14.309 1.00 97.69 81 PRO A CA 1
ATOM 646 C C . PRO A 1 81 ? 0.597 -0.042 -13.595 1.00 97.69 81 PRO A C 1
ATOM 648 O O . PRO A 1 81 ? -0.098 -0.874 -14.164 1.00 97.69 81 PRO A O 1
ATOM 651 N N . GLY A 1 82 ? 1.024 -0.203 -12.342 1.00 97.75 82 GLY A N 1
ATOM 652 C CA . GLY A 1 82 ? 0.569 -1.235 -11.411 1.00 97.75 82 GLY A CA 1
ATOM 653 C C . GLY A 1 82 ? -0.285 -0.622 -10.302 1.00 97.75 82 GLY A C 1
ATOM 654 O O . GLY A 1 82 ? -1.484 -0.457 -10.477 1.00 97.75 82 GLY A O 1
ATOM 655 N N . ILE A 1 83 ? 0.337 -0.233 -9.183 1.00 97.38 83 ILE A N 1
ATOM 656 C CA . ILE A 1 83 ? -0.348 0.242 -7.960 1.00 97.38 83 ILE A CA 1
ATOM 657 C C . ILE A 1 83 ? -1.363 1.374 -8.204 1.00 97.38 83 ILE A C 1
ATOM 659 O O . ILE A 1 83 ? -2.448 1.370 -7.628 1.00 97.38 83 ILE A O 1
ATOM 663 N N . VAL A 1 84 ? -1.069 2.289 -9.133 1.00 97.31 84 VAL A N 1
ATOM 664 C CA . VAL A 1 84 ? -1.971 3.409 -9.470 1.00 97.31 84 VAL A CA 1
ATOM 665 C C . VAL A 1 84 ? -3.260 2.960 -10.150 1.00 97.31 84 VAL A C 1
ATOM 667 O O . VAL A 1 84 ? -4.270 3.639 -10.012 1.00 97.31 84 VAL A O 1
ATOM 670 N N . LEU A 1 85 ? -3.276 1.800 -10.820 1.00 97.69 85 LEU A N 1
ATOM 671 C CA . LEU A 1 85 ? -4.518 1.224 -11.352 1.00 97.69 85 LEU A CA 1
ATOM 672 C C . LEU A 1 85 ? -5.478 0.799 -10.233 1.00 97.69 85 LEU A C 1
ATOM 674 O O . LEU A 1 85 ? -6.681 0.735 -10.458 1.00 97.69 85 LEU A O 1
ATOM 678 N N . TYR A 1 86 ? -4.952 0.544 -9.033 1.00 97.31 86 TYR A N 1
ATOM 679 C CA . TYR A 1 86 ? -5.719 0.162 -7.846 1.00 97.31 86 TYR A CA 1
ATOM 680 C C . TYR A 1 86 ? -5.985 1.346 -6.903 1.00 97.31 86 TYR A C 1
ATOM 682 O O . TYR A 1 86 ? -6.555 1.169 -5.824 1.00 97.31 86 TYR A O 1
ATOM 690 N N . GLY A 1 87 ? -5.605 2.561 -7.317 1.00 96.62 87 GLY A N 1
ATOM 691 C CA . GLY A 1 87 ? -5.887 3.789 -6.583 1.00 96.62 87 GLY A CA 1
ATOM 692 C C . GLY A 1 87 ? -5.034 4.004 -5.337 1.00 96.62 87 GLY A C 1
ATOM 693 O O . GLY A 1 87 ? -5.515 4.629 -4.396 1.00 96.62 87 GLY A O 1
ATOM 694 N N . ALA A 1 88 ? -3.804 3.488 -5.322 1.00 97.31 88 ALA A N 1
ATOM 695 C CA . ALA A 1 88 ? -2.835 3.712 -4.250 1.00 97.31 88 ALA A CA 1
ATOM 696 C C . ALA A 1 88 ? -1.545 4.360 -4.774 1.00 97.31 88 ALA A C 1
ATOM 698 O O . ALA A 1 88 ? -1.217 4.280 -5.966 1.00 97.31 88 ALA A O 1
ATOM 699 N N . SER A 1 89 ? -0.837 5.039 -3.874 1.00 97.44 89 SER A N 1
ATOM 700 C CA . SER A 1 89 ? 0.316 5.868 -4.202 1.00 97.44 89 SER A CA 1
ATOM 701 C C . SER A 1 89 ? 1.579 5.042 -4.463 1.00 97.44 89 SER A C 1
ATOM 703 O O . SER A 1 89 ? 1.931 4.183 -3.653 1.00 97.44 89 SER A O 1
ATOM 705 N N . PRO A 1 90 ? 2.338 5.325 -5.539 1.00 96.50 90 PRO A N 1
ATOM 706 C CA . PRO A 1 90 ? 3.653 4.722 -5.746 1.00 96.50 90 PRO A CA 1
ATOM 707 C C . PRO A 1 90 ? 4.680 5.080 -4.670 1.00 96.50 90 PRO A C 1
ATOM 709 O O . PRO A 1 90 ? 5.582 4.284 -4.436 1.00 96.50 90 PRO A O 1
ATOM 712 N N . SER A 1 91 ? 4.547 6.244 -4.023 1.00 95.31 91 SER A N 1
ATOM 713 C CA . SER A 1 91 ? 5.430 6.670 -2.927 1.00 95.31 91 SER A CA 1
ATOM 714 C C . SER A 1 91 ? 5.048 6.058 -1.577 1.00 95.31 91 SER A C 1
ATOM 716 O O . SER A 1 91 ? 5.759 6.240 -0.593 1.00 95.31 91 SER A O 1
ATOM 718 N N . GLY A 1 92 ? 3.904 5.366 -1.499 1.00 95.38 92 GLY A N 1
ATOM 719 C CA . GLY A 1 92 ? 3.323 4.910 -0.237 1.00 95.38 92 GLY A CA 1
ATOM 720 C C . GLY A 1 92 ? 2.681 6.023 0.598 1.00 95.38 92 GLY A C 1
ATOM 721 O O . GLY A 1 92 ? 2.243 5.755 1.712 1.00 95.38 92 GLY A O 1
ATOM 722 N N . LEU A 1 93 ? 2.596 7.255 0.080 1.00 95.81 93 LEU A N 1
ATOM 723 C CA . LEU A 1 93 ? 1.915 8.378 0.727 1.00 95.81 93 LEU A CA 1
ATOM 724 C C . LEU A 1 93 ? 0.708 8.810 -0.108 1.00 95.81 93 LEU A C 1
ATOM 726 O O . LEU A 1 93 ? 0.862 9.291 -1.231 1.00 95.81 93 LEU A O 1
ATOM 730 N N . TRP A 1 94 ? -0.502 8.688 0.450 1.00 96.31 94 TRP A N 1
ATOM 731 C CA . TRP A 1 94 ? -1.742 9.076 -0.241 1.00 96.31 94 TRP A CA 1
ATOM 732 C C . TRP A 1 94 ? -1.734 10.543 -0.702 1.00 96.31 94 TRP A C 1
ATOM 734 O O . TRP A 1 94 ? -2.261 10.873 -1.764 1.00 96.31 94 TRP A O 1
ATOM 744 N N . GLN A 1 95 ? -1.115 11.421 0.091 1.00 96.25 95 GLN A N 1
ATOM 745 C CA . GLN A 1 95 ? -1.071 12.867 -0.152 1.00 96.25 95 GLN A CA 1
ATOM 746 C C . GLN A 1 95 ? -0.510 13.200 -1.546 1.00 96.25 95 GLN A C 1
ATOM 748 O O . GLN A 1 95 ? -1.005 14.110 -2.210 1.00 96.25 95 GLN A O 1
ATOM 753 N N . ASP A 1 96 ? 0.462 12.413 -2.016 1.00 95.94 96 ASP A N 1
ATOM 754 C CA . ASP A 1 96 ? 1.161 12.629 -3.287 1.00 95.94 96 ASP A CA 1
ATOM 755 C C . ASP A 1 96 ? 0.271 12.346 -4.504 1.00 95.94 96 ASP A C 1
ATOM 757 O O . ASP A 1 96 ? 0.546 12.804 -5.614 1.00 95.94 96 ASP A O 1
ATOM 761 N N . VAL A 1 97 ? -0.824 11.606 -4.302 1.00 96.25 97 VAL A N 1
ATOM 762 C CA . VAL A 1 97 ? -1.780 11.245 -5.353 1.00 96.25 97 VAL A CA 1
ATOM 763 C C . VAL A 1 97 ? -3.188 11.787 -5.114 1.00 96.25 97 VAL A C 1
ATOM 765 O O . VAL A 1 97 ? -4.048 11.628 -5.982 1.00 96.25 97 VAL A O 1
ATOM 768 N N . ALA A 1 98 ? -3.441 12.492 -4.009 1.00 95.75 98 ALA A N 1
ATOM 769 C CA . ALA A 1 98 ? -4.777 12.962 -3.633 1.00 95.75 98 ALA A CA 1
ATOM 770 C C . ALA A 1 98 ? -5.456 13.834 -4.712 1.00 95.75 98 ALA A C 1
ATOM 772 O O . ALA A 1 98 ? -6.671 13.770 -4.888 1.00 95.75 98 ALA A O 1
ATOM 773 N N . ASN A 1 99 ? -4.669 14.597 -5.480 1.00 95.19 99 ASN A N 1
ATOM 774 C CA . ASN A 1 99 ? -5.160 15.511 -6.520 1.00 95.19 99 ASN A CA 1
ATOM 775 C C . ASN A 1 99 ? -5.119 14.927 -7.944 1.00 95.19 99 ASN A C 1
ATOM 777 O O . ASN A 1 99 ? -5.411 15.630 -8.907 1.00 95.19 99 ASN A O 1
ATOM 781 N N . THR A 1 100 ? -4.758 13.652 -8.100 1.00 94.81 100 THR A N 1
ATOM 782 C CA . THR A 1 100 ? -4.613 13.009 -9.421 1.00 94.81 100 THR A CA 1
ATOM 783 C C . THR A 1 100 ? -5.933 12.482 -9.991 1.00 94.81 100 THR A C 1
ATOM 785 O O . THR A 1 100 ? -5.995 12.088 -11.152 1.00 94.81 100 THR A O 1
ATOM 788 N N . GLY A 1 101 ? -6.995 12.443 -9.178 1.00 95.00 101 GLY A N 1
ATOM 789 C CA . GLY A 1 101 ? -8.270 11.818 -9.539 1.00 95.00 101 GLY A CA 1
ATOM 790 C C . GLY A 1 101 ? -8.284 10.291 -9.399 1.00 95.00 101 GLY A C 1
ATOM 791 O O . GLY A 1 101 ? -9.310 9.672 -9.695 1.00 95.00 101 GLY A O 1
ATOM 792 N N . LEU A 1 102 ? -7.189 9.682 -8.924 1.00 96.00 102 LEU A N 1
ATOM 793 C CA . LEU A 1 102 ? -7.150 8.265 -8.571 1.00 96.00 102 LEU A CA 1
ATOM 794 C C . LEU A 1 102 ? -8.176 7.948 -7.474 1.00 96.00 102 LEU A C 1
ATOM 796 O O . LEU A 1 102 ? -8.346 8.693 -6.507 1.00 96.00 102 LEU A O 1
ATOM 800 N N . LYS A 1 103 ? -8.868 6.819 -7.634 1.00 96.19 103 LYS A N 1
ATOM 801 C CA . LYS A 1 103 ? -9.891 6.339 -6.700 1.00 96.19 103 LYS A CA 1
ATOM 802 C C . LYS A 1 103 ? -9.464 4.981 -6.146 1.00 96.19 103 LYS A C 1
ATOM 804 O O . LYS A 1 103 ? -9.160 4.111 -6.961 1.00 96.19 103 LYS A O 1
ATOM 809 N N . PRO A 1 104 ? -9.465 4.779 -4.814 1.00 96.56 104 PRO A N 1
ATOM 810 C CA . PRO A 1 104 ? -9.210 3.468 -4.225 1.00 96.56 104 PRO A CA 1
ATOM 811 C C . PRO A 1 104 ? -10.177 2.422 -4.785 1.00 96.56 104 PRO A C 1
ATOM 813 O O . PRO A 1 104 ? -11.384 2.662 -4.819 1.00 96.56 104 PRO A O 1
ATOM 816 N N . VAL A 1 105 ? -9.644 1.283 -5.233 1.00 97.19 105 VAL A N 1
ATOM 817 C CA . VAL A 1 105 ? -10.446 0.197 -5.832 1.00 97.19 105 VAL A CA 1
ATOM 818 C C . VAL A 1 105 ? -10.833 -0.864 -4.799 1.00 97.19 105 VAL A C 1
ATOM 820 O O . VAL A 1 105 ? -11.917 -1.433 -4.873 1.00 97.19 105 VAL A O 1
ATOM 823 N N . MET A 1 106 ? -9.958 -1.133 -3.827 1.00 97.75 106 MET A N 1
ATOM 824 C CA . MET A 1 106 ? -10.166 -2.152 -2.799 1.00 97.75 106 MET A CA 1
ATOM 825 C C . MET A 1 106 ? -10.622 -1.519 -1.484 1.00 97.75 106 MET A C 1
ATOM 827 O O . MET A 1 106 ? -9.936 -0.646 -0.954 1.00 97.75 106 MET A O 1
ATOM 831 N N . THR A 1 107 ? -11.713 -2.039 -0.922 1.00 98.31 107 THR A N 1
ATOM 832 C CA . THR A 1 107 ? -12.146 -1.764 0.453 1.00 98.31 107 THR A CA 1
ATOM 833 C C . THR A 1 107 ? -12.067 -3.051 1.269 1.00 98.31 107 THR A C 1
ATOM 835 O O . THR A 1 107 ? -12.741 -4.025 0.937 1.00 98.31 107 THR A O 1
ATOM 838 N N . LEU A 1 108 ? -11.277 -3.057 2.343 1.00 98.56 108 LEU A N 1
ATOM 839 C CA . LEU A 1 108 ? -11.329 -4.097 3.368 1.00 98.56 108 LEU A CA 1
ATOM 840 C C . LEU A 1 108 ? -12.263 -3.629 4.486 1.00 98.56 108 LEU A C 1
ATOM 842 O O . LEU A 1 108 ? -11.978 -2.657 5.190 1.00 98.56 108 LEU A O 1
ATOM 846 N N . SER A 1 109 ? -13.375 -4.340 4.645 1.00 98.25 109 SER A N 1
ATOM 847 C CA . SER A 1 109 ? -14.404 -4.035 5.638 1.00 98.25 109 SER A CA 1
ATOM 848 C C . SER A 1 109 ? -14.632 -5.203 6.594 1.00 98.25 109 SER A C 1
ATOM 850 O O . SER A 1 109 ? -14.319 -6.351 6.283 1.00 98.25 109 SER A O 1
ATOM 852 N N . SER A 1 110 ? -15.136 -4.886 7.782 1.00 98.62 110 SER A N 1
ATOM 853 C CA . SER A 1 110 ? -15.497 -5.831 8.838 1.00 98.62 110 SER A CA 1
ATOM 854 C C . SER A 1 110 ? -16.581 -5.198 9.725 1.00 98.62 110 SER A C 1
ATOM 856 O O . SER A 1 110 ? -17.188 -4.189 9.359 1.00 98.62 110 SER A O 1
ATOM 858 N N . GLU A 1 111 ? -16.826 -5.766 10.898 1.00 98.75 111 GLU A N 1
ATOM 859 C CA . GLU A 1 111 ? -17.783 -5.270 11.880 1.00 98.75 111 GLU A CA 1
ATOM 860 C C . GLU A 1 111 ? -17.274 -5.458 13.313 1.00 98.75 111 GLU A C 1
ATOM 862 O O . GLU A 1 111 ? -16.383 -6.269 13.595 1.00 98.75 111 GLU A O 1
ATOM 867 N N . ILE A 1 112 ? -17.857 -4.695 14.237 1.00 98.88 112 ILE A N 1
ATOM 868 C CA . ILE A 1 112 ? -17.636 -4.874 15.672 1.00 98.88 112 ILE A CA 1
ATOM 869 C C . ILE A 1 112 ? -18.360 -6.139 16.150 1.00 98.88 112 ILE A C 1
ATOM 871 O O . ILE A 1 112 ? -19.577 -6.237 16.049 1.00 98.88 112 ILE A O 1
ATOM 875 N N . ILE A 1 113 ? -17.637 -7.074 16.760 1.00 98.81 113 ILE A N 1
ATOM 876 C CA . ILE A 1 113 ? -18.187 -8.323 17.316 1.00 98.81 113 ILE A CA 1
ATOM 877 C C . ILE A 1 113 ? -18.310 -8.313 18.842 1.00 98.81 113 ILE A C 1
ATOM 879 O O . ILE A 1 113 ? -19.028 -9.131 19.413 1.00 98.81 113 ILE A O 1
ATOM 883 N N . ALA A 1 114 ? -17.627 -7.391 19.523 1.00 98.69 114 ALA A N 1
ATOM 884 C CA . ALA A 1 114 ? -17.743 -7.211 20.967 1.00 98.69 114 ALA A CA 1
ATOM 885 C C . ALA A 1 114 ? -17.370 -5.789 21.391 1.00 98.69 114 ALA A C 1
ATOM 887 O O . ALA A 1 114 ? -16.628 -5.090 20.701 1.00 98.69 114 ALA A O 1
ATOM 888 N N . VAL A 1 115 ? -17.850 -5.388 22.566 1.00 98.50 115 VAL A N 1
ATOM 889 C CA . VAL A 1 115 ? -17.545 -4.098 23.189 1.00 98.50 115 VAL A CA 1
ATOM 890 C C . VAL A 1 115 ? -17.093 -4.343 24.624 1.00 98.50 115 VAL A C 1
ATOM 892 O O . VAL A 1 115 ? -17.759 -5.057 25.368 1.00 98.50 115 VAL A O 1
ATOM 895 N N . GLN A 1 116 ? -15.974 -3.736 25.006 1.00 97.62 116 GLN A N 1
ATOM 896 C CA . GLN A 1 116 ? -15.407 -3.780 26.351 1.00 97.62 116 GLN A CA 1
ATOM 897 C C . GLN A 1 116 ? -15.384 -2.370 26.944 1.00 97.62 116 GLN A C 1
ATOM 899 O O . GLN A 1 116 ? -15.076 -1.410 26.239 1.00 97.62 116 GLN A O 1
ATOM 904 N N . ASN A 1 117 ? -15.670 -2.246 28.238 1.00 97.25 117 ASN A N 1
ATOM 905 C CA . ASN A 1 117 ? -15.480 -1.000 28.979 1.00 97.25 117 ASN A CA 1
ATOM 906 C C . ASN A 1 117 ? -14.258 -1.166 29.875 1.00 97.25 117 ASN A C 1
ATOM 908 O O . ASN A 1 117 ? -14.237 -2.063 30.716 1.00 97.25 117 ASN A O 1
ATOM 912 N N . LEU A 1 118 ? -13.253 -0.322 29.668 1.00 97.25 118 LEU A N 1
ATOM 913 C CA . LEU A 1 118 ? -12.007 -0.341 30.415 1.00 97.25 118 LEU A CA 1
ATOM 914 C C . LEU A 1 118 ? -11.957 0.800 31.413 1.00 97.25 118 LEU A C 1
ATOM 916 O O . LEU A 1 118 ? -12.304 1.931 31.083 1.00 97.25 118 LEU A O 1
ATOM 920 N N . LYS A 1 119 ? -11.446 0.512 32.604 1.00 97.69 119 LYS A N 1
ATOM 921 C CA . LYS A 1 119 ? -11.094 1.506 33.619 1.00 97.69 119 LYS A CA 1
ATOM 922 C C . LYS A 1 119 ? -9.665 2.005 33.416 1.00 97.69 119 LYS A C 1
ATOM 924 O O . LYS A 1 119 ? -8.829 1.327 32.820 1.00 97.69 119 LYS A O 1
ATOM 929 N N . ALA A 1 120 ? -9.363 3.163 34.000 1.00 97.00 120 ALA A N 1
ATOM 930 C CA . ALA A 1 120 ? -8.004 3.695 34.059 1.00 97.00 120 ALA A CA 1
ATOM 931 C C . ALA A 1 120 ? -6.996 2.639 34.565 1.00 97.00 120 ALA A C 1
ATOM 933 O O . ALA A 1 120 ? -7.217 1.984 35.585 1.00 97.00 120 ALA A O 1
ATOM 934 N N . GLY A 1 121 ? -5.881 2.485 33.851 1.00 96.50 121 GLY A N 1
ATOM 935 C CA . GLY A 1 121 ? -4.802 1.537 34.145 1.00 96.50 121 GLY A CA 1
ATOM 936 C C . GLY A 1 121 ? -4.938 0.158 33.485 1.00 96.50 121 GLY A C 1
ATOM 937 O O . GLY A 1 121 ? -3.942 -0.574 33.409 1.00 96.50 121 GLY A O 1
ATOM 938 N N . GLU A 1 122 ? -6.117 -0.202 32.971 1.00 97.38 122 GLU A N 1
ATOM 939 C CA . GLU A 1 122 ? -6.334 -1.477 32.277 1.00 97.38 122 GLU A CA 1
ATOM 940 C C . GLU A 1 122 ? -5.657 -1.500 30.897 1.00 97.38 122 GLU A C 1
ATOM 942 O O . GLU A 1 122 ? -5.420 -0.464 30.270 1.00 97.38 122 GLU A O 1
ATOM 947 N N . ALA A 1 123 ? -5.283 -2.701 30.446 1.00 96.81 123 ALA A N 1
ATOM 948 C CA . ALA A 1 123 ? -4.501 -2.917 29.230 1.00 96.81 123 ALA A CA 1
ATOM 949 C C . ALA A 1 123 ? -5.296 -3.657 28.150 1.00 96.81 123 ALA A C 1
ATOM 951 O O . ALA A 1 123 ? -6.196 -4.434 28.463 1.00 96.81 123 ALA A O 1
ATOM 952 N N . VAL A 1 124 ? -4.897 -3.486 26.886 1.00 95.56 124 VAL A N 1
ATOM 953 C CA . VAL A 1 124 ? -5.490 -4.190 25.737 1.00 95.56 124 VAL A CA 1
ATOM 954 C C . VAL A 1 124 ? -4.484 -5.136 25.086 1.00 95.56 124 VAL A C 1
ATOM 956 O O . VAL A 1 124 ? -3.381 -4.738 24.703 1.00 95.56 124 VAL A O 1
ATOM 959 N N . GLY A 1 125 ? -4.914 -6.384 24.890 1.00 91.69 125 GLY A N 1
ATOM 960 C CA . GLY A 1 125 ? -4.251 -7.358 24.026 1.00 91.69 125 GLY A CA 1
ATOM 961 C C . GLY A 1 125 ? -2.916 -7.905 24.542 1.00 91.69 125 GLY A C 1
ATOM 962 O O . GLY A 1 125 ? -2.509 -7.726 25.693 1.00 91.69 125 GLY A O 1
ATOM 963 N N . TYR A 1 126 ? -2.224 -8.629 23.660 1.00 90.69 126 TYR A N 1
ATOM 964 C CA . TYR A 1 126 ? -1.006 -9.358 24.008 1.00 90.69 126 TYR A CA 1
ATOM 965 C C . TYR A 1 126 ? 0.146 -8.444 24.429 1.00 90.69 126 TYR A C 1
ATOM 967 O O . TYR A 1 126 ? 0.506 -7.498 23.732 1.00 90.69 126 TYR A O 1
ATOM 975 N N . GLY A 1 127 ? 0.804 -8.799 25.533 1.00 91.00 127 GLY A N 1
ATOM 976 C CA . GLY A 1 127 ? 1.961 -8.066 26.051 1.00 91.00 127 GLY A CA 1
ATOM 977 C C . GLY A 1 127 ? 1.620 -6.728 26.707 1.00 91.00 127 GLY A C 1
ATOM 978 O O . GLY A 1 127 ? 2.549 -6.029 27.096 1.00 91.00 127 GLY A O 1
ATOM 979 N N . ALA A 1 128 ? 0.331 -6.380 26.837 1.00 91.81 128 ALA A N 1
ATOM 980 C CA . ALA A 1 128 ? -0.137 -5.163 27.502 1.00 91.81 128 ALA A CA 1
ATOM 981 C C . ALA A 1 128 ? 0.580 -3.886 27.014 1.00 91.81 128 ALA A C 1
ATOM 983 O O . ALA A 1 128 ? 0.909 -3.006 27.809 1.00 91.81 128 ALA A O 1
ATOM 984 N N . THR A 1 129 ? 0.844 -3.801 25.703 1.00 92.00 129 THR A N 1
ATOM 985 C CA . THR A 1 129 ? 1.601 -2.695 25.087 1.00 92.00 129 THR A CA 1
ATOM 986 C C . THR A 1 129 ? 0.823 -1.385 25.041 1.00 92.00 129 THR A C 1
ATOM 988 O O . THR A 1 129 ? 1.415 -0.336 24.816 1.00 92.00 129 THR A O 1
ATOM 991 N N . TRP A 1 130 ? -0.492 -1.442 25.242 1.00 96.88 130 TRP A N 1
ATOM 992 C CA . TRP A 1 130 ? -1.364 -0.283 25.351 1.00 96.88 130 TRP A CA 1
ATOM 993 C C . TRP A 1 130 ? -2.142 -0.353 26.663 1.00 96.88 130 TRP A C 1
ATOM 995 O O . TRP A 1 130 ? -2.674 -1.412 27.013 1.00 96.88 130 TRP A O 1
ATOM 1005 N N . ARG A 1 131 ? -2.198 0.775 27.376 1.00 97.19 131 ARG A N 1
ATOM 1006 C CA . ARG A 1 131 ? -2.962 0.970 28.611 1.00 97.19 131 ARG A CA 1
ATOM 1007 C C . ARG A 1 131 ? -3.726 2.273 28.526 1.00 97.19 131 ARG A C 1
ATOM 1009 O O . ARG A 1 131 ? -3.184 3.266 28.044 1.00 97.19 131 ARG A O 1
ATOM 1016 N N . THR A 1 132 ? -4.946 2.273 29.036 1.00 96.25 132 THR A N 1
ATOM 1017 C CA . THR A 1 132 ? -5.730 3.500 29.114 1.00 96.25 132 THR A CA 1
ATOM 1018 C C . THR A 1 132 ? -5.386 4.305 30.368 1.00 96.25 132 THR A C 1
ATOM 1020 O O . THR A 1 132 ? -5.173 3.737 31.440 1.00 96.25 132 THR A O 1
ATOM 1023 N N . ALA A 1 133 ? -5.344 5.632 30.249 1.00 95.00 133 ALA A N 1
ATOM 1024 C CA . ALA A 1 133 ? -5.219 6.544 31.389 1.00 95.00 133 ALA A CA 1
ATOM 1025 C C . ALA A 1 133 ? -6.579 6.880 32.031 1.00 95.00 133 ALA A C 1
ATOM 1027 O O . ALA A 1 133 ? -6.627 7.353 33.162 1.00 95.00 133 ALA A O 1
ATOM 1028 N N . GLU A 1 134 ? -7.677 6.621 31.323 1.00 95.69 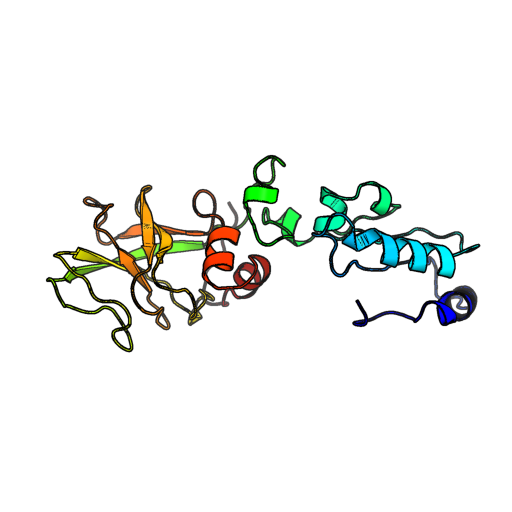134 GLU A N 1
ATOM 1029 C CA . GLU A 1 134 ? -9.039 6.985 31.716 1.00 95.69 134 GLU A CA 1
ATOM 1030 C C . GLU A 1 134 ? -10.041 5.886 31.339 1.00 95.69 134 GLU A C 1
ATOM 1032 O O . GLU A 1 134 ? -9.659 4.840 30.810 1.00 95.69 134 GLU A O 1
ATOM 1037 N N . GLU A 1 135 ? -11.322 6.093 31.631 1.00 96.06 135 GLU A N 1
ATOM 1038 C CA . GLU A 1 135 ? -12.354 5.160 31.185 1.00 96.06 135 GLU A CA 1
ATOM 1039 C C . GLU A 1 135 ? -12.466 5.190 29.655 1.00 96.06 135 GLU A C 1
ATOM 1041 O O . GLU A 1 135 ? -12.577 6.256 29.050 1.00 96.06 135 GLU A O 1
ATOM 1046 N N . ARG A 1 136 ? -12.389 4.021 29.014 1.00 96.81 136 ARG A N 1
ATOM 1047 C CA . ARG A 1 136 ? -12.410 3.898 27.551 1.00 96.81 136 ARG A CA 1
ATOM 1048 C C . ARG A 1 136 ? -13.316 2.765 27.116 1.00 96.81 136 ARG A C 1
ATOM 1050 O O . ARG A 1 136 ? -13.342 1.697 27.724 1.00 96.81 136 ARG A O 1
ATOM 1057 N N . ARG A 1 137 ? -14.011 2.981 26.004 1.00 97.94 137 ARG A N 1
ATOM 1058 C CA . ARG A 1 137 ? -14.825 1.959 25.352 1.00 97.94 137 ARG A CA 1
ATOM 1059 C C . ARG A 1 137 ? -14.043 1.371 24.190 1.00 97.94 137 ARG A C 1
ATOM 1061 O O . ARG A 1 137 ? -13.615 2.110 23.312 1.00 97.94 137 ARG A O 1
ATOM 1068 N N . ILE A 1 138 ? -13.856 0.058 24.182 1.00 98.50 138 ILE A N 1
ATOM 1069 C CA . ILE A 1 138 ? -13.048 -0.648 23.186 1.00 98.50 138 ILE A CA 1
ATOM 1070 C C . ILE A 1 138 ? -13.933 -1.575 22.364 1.00 98.50 138 ILE A C 1
ATOM 1072 O O . ILE A 1 138 ? -14.686 -2.377 22.912 1.00 98.50 138 ILE A O 1
ATOM 1076 N N . GLY A 1 139 ? -13.822 -1.476 21.047 1.00 98.69 139 GLY A N 1
ATOM 1077 C CA . GLY A 1 139 ? -14.482 -2.355 20.093 1.00 98.69 139 GLY A CA 1
ATOM 1078 C C . GLY A 1 139 ? -13.547 -3.469 19.657 1.00 98.69 139 GLY A C 1
ATOM 1079 O O . GLY A 1 139 ? -12.364 -3.224 19.443 1.00 98.69 139 GLY A O 1
ATOM 1080 N N . ILE A 1 140 ? -14.067 -4.683 19.517 1.00 98.81 140 ILE A N 1
ATOM 1081 C CA . ILE A 1 140 ? -13.346 -5.813 18.926 1.00 98.81 140 ILE A CA 1
ATOM 1082 C C . ILE A 1 140 ? -13.875 -6.021 17.516 1.00 98.81 140 ILE A C 1
ATOM 1084 O O . ILE A 1 140 ? -15.076 -6.205 17.345 1.00 98.81 140 ILE A O 1
ATOM 1088 N N . VAL A 1 141 ? -12.988 -5.990 16.530 1.00 98.88 141 VAL A N 1
ATOM 1089 C CA . VAL A 1 141 ? -13.295 -6.150 15.105 1.00 98.88 141 VAL A CA 1
ATOM 1090 C C . VAL A 1 141 ? -12.974 -7.580 14.675 1.00 98.88 141 VAL A C 1
ATOM 1092 O O . VAL A 1 141 ? -11.936 -8.114 15.076 1.00 98.88 141 VAL A O 1
ATOM 1095 N N . ALA A 1 142 ? -13.819 -8.181 13.834 1.00 98.62 142 ALA A N 1
ATOM 1096 C CA . ALA A 1 142 ? -13.572 -9.482 13.203 1.00 98.62 142 ALA A CA 1
ATOM 1097 C C . ALA A 1 142 ? -12.567 -9.373 12.042 1.00 98.62 142 ALA A C 1
ATOM 1099 O O . ALA A 1 142 ? -12.916 -9.502 10.867 1.00 98.62 142 ALA A O 1
ATOM 1100 N N . CYS A 1 143 ? -11.318 -9.057 12.370 1.00 98.69 143 CYS A N 1
ATOM 1101 C CA . CYS A 1 143 ? -10.199 -9.070 11.440 1.00 98.69 143 CYS A CA 1
ATOM 1102 C C . CYS A 1 143 ? -8.887 -9.164 12.218 1.00 98.69 143 CYS A C 1
ATOM 1104 O O . CYS A 1 143 ? -8.713 -8.509 13.246 1.00 98.69 143 CYS A O 1
ATOM 1106 N N . GLY A 1 144 ? -7.941 -9.943 11.718 1.00 98.50 144 GLY A N 1
ATOM 1107 C CA . GLY A 1 144 ? -6.607 -10.047 12.278 1.00 98.50 144 GLY A CA 1
ATOM 1108 C C . GLY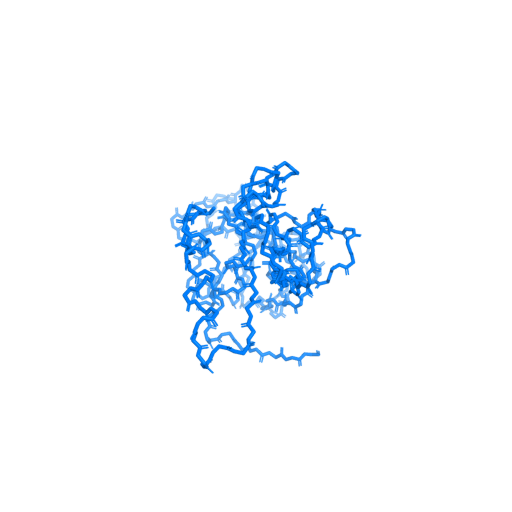 A 1 144 ? -5.565 -10.410 11.232 1.00 98.50 144 GLY A C 1
ATOM 1109 O O . GLY A 1 144 ? -5.795 -10.355 10.023 1.00 98.50 144 GLY A O 1
ATOM 1110 N N . TYR A 1 145 ? -4.376 -10.785 11.694 1.00 98.38 145 TYR A N 1
ATOM 1111 C CA . TYR A 1 145 ? -3.264 -11.015 10.775 1.00 98.38 145 TYR A CA 1
ATOM 1112 C C . TYR A 1 145 ? -3.416 -12.245 9.885 1.00 98.38 145 TYR A C 1
ATOM 1114 O O . TYR A 1 145 ? -2.755 -12.322 8.854 1.00 98.38 145 TYR A O 1
ATOM 1122 N N . ALA A 1 146 ? -4.285 -13.194 10.234 1.00 98.19 146 ALA A N 1
ATOM 1123 C CA . ALA A 1 146 ? -4.569 -14.323 9.357 1.00 98.19 146 ALA A CA 1
ATOM 1124 C C . ALA A 1 146 ? -5.566 -13.970 8.233 1.00 98.19 146 ALA A C 1
ATOM 1126 O O . ALA A 1 146 ? -5.734 -14.774 7.321 1.00 98.19 146 ALA A O 1
ATOM 1127 N N . ASP A 1 147 ? -6.170 -12.772 8.252 1.00 98.56 147 ASP A N 1
ATOM 1128 C CA . ASP A 1 147 ? -6.893 -12.183 7.110 1.00 98.56 147 ASP A CA 1
ATOM 1129 C C . ASP A 1 147 ? -5.954 -11.442 6.149 1.00 98.56 147 ASP A C 1
ATOM 1131 O O . ASP A 1 147 ? -6.346 -11.112 5.034 1.00 98.56 147 ASP A O 1
ATOM 1135 N N . GLY A 1 148 ? -4.717 -11.174 6.576 1.00 98.00 148 GLY A N 1
ATOM 1136 C CA . GLY A 1 148 ? -3.763 -10.325 5.862 1.00 98.00 148 GLY A CA 1
ATOM 1137 C C . GLY A 1 148 ? -3.572 -8.936 6.478 1.00 98.00 148 GLY A C 1
ATOM 1138 O O . GLY A 1 148 ? -2.754 -8.167 5.979 1.00 98.00 148 GLY A O 1
ATOM 1139 N N . TYR A 1 149 ? -4.267 -8.596 7.574 1.00 98.62 149 TYR A N 1
ATOM 1140 C CA . TYR A 1 149 ? -4.033 -7.322 8.262 1.00 98.62 149 TYR A CA 1
ATOM 1141 C C . TYR A 1 149 ? -2.642 -7.311 8.932 1.00 98.62 149 TYR A C 1
ATOM 1143 O O . TYR A 1 149 ? -2.269 -8.276 9.603 1.00 98.62 149 TYR A O 1
ATOM 1151 N N . PRO A 1 150 ? -1.835 -6.247 8.811 1.00 97.75 150 PRO A N 1
ATOM 1152 C CA . PRO A 1 150 ? -0.461 -6.267 9.301 1.00 97.75 150 PRO A CA 1
ATOM 1153 C C . PRO A 1 150 ? -0.401 -6.452 10.821 1.00 97.75 150 PRO A C 1
ATOM 1155 O O . PRO A 1 150 ? -0.825 -5.598 11.598 1.00 97.75 150 PRO A O 1
ATOM 1158 N N . ARG A 1 151 ? 0.215 -7.554 11.275 1.00 97.31 151 ARG A N 1
ATOM 1159 C CA . ARG A 1 151 ? 0.417 -7.822 12.712 1.00 97.31 151 ARG A CA 1
ATOM 1160 C C . ARG A 1 151 ? 1.204 -6.706 13.413 1.00 97.31 151 ARG A C 1
ATOM 1162 O O . ARG A 1 151 ? 1.061 -6.509 14.618 1.00 97.31 151 ARG A O 1
ATOM 1169 N N . LEU A 1 152 ? 2.074 -6.033 12.662 1.00 96.31 152 LEU A N 1
ATOM 1170 C CA . LEU A 1 152 ? 2.932 -4.953 13.142 1.00 96.31 152 LEU A CA 1
ATOM 1171 C C . LEU A 1 152 ? 2.229 -3.592 13.207 1.00 96.31 152 LEU A C 1
ATOM 1173 O O . LEU A 1 152 ? 2.872 -2.639 13.635 1.00 96.31 152 LEU A O 1
ATOM 1177 N N . ALA A 1 153 ? 0.945 -3.495 12.841 1.00 97.94 153 ALA A N 1
ATOM 1178 C CA . ALA A 1 153 ? 0.192 -2.255 12.985 1.00 97.94 153 ALA A CA 1
ATOM 1179 C C . ALA A 1 153 ? 0.245 -1.764 14.444 1.00 97.94 153 ALA A C 1
ATOM 1181 O O . ALA A 1 153 ? -0.208 -2.480 15.350 1.00 97.94 153 ALA A O 1
ATOM 1182 N N . PRO A 1 154 ? 0.815 -0.575 14.706 1.00 97.94 154 PRO A N 1
ATOM 1183 C CA . PRO A 1 154 ? 0.885 -0.035 16.052 1.00 97.94 154 PRO A CA 1
ATOM 1184 C C . PRO A 1 154 ? -0.490 0.461 16.510 1.00 97.94 154 PRO A C 1
ATOM 1186 O O . PRO A 1 154 ? -1.392 0.709 15.705 1.00 97.94 154 PRO A O 1
ATOM 1189 N N . SER A 1 155 ? -0.637 0.672 17.820 1.00 98.12 155 SER A N 1
ATOM 1190 C CA . SER A 1 155 ? -1.753 1.476 18.329 1.00 98.12 155 SER A CA 1
ATOM 1191 C C . SER A 1 155 ? -1.688 2.880 17.725 1.00 98.12 155 SER A C 1
ATOM 1193 O O . SER A 1 155 ? -0.601 3.445 17.613 1.00 98.12 155 SER A O 1
ATOM 1195 N N . GLY A 1 156 ? -2.834 3.437 17.343 1.00 98.12 156 GLY A N 1
ATOM 1196 C CA . GLY A 1 156 ? -2.903 4.690 16.587 1.00 98.12 156 GLY A CA 1
ATOM 1197 C C . GLY A 1 156 ? -3.106 4.506 15.080 1.00 98.12 156 GLY A C 1
ATOM 1198 O O . GLY A 1 156 ? -3.368 5.493 14.398 1.00 98.12 156 GLY A O 1
ATOM 1199 N N . THR A 1 157 ? -3.033 3.276 14.553 1.00 98.75 157 THR A N 1
ATOM 1200 C CA . THR A 1 157 ? -3.305 3.015 13.126 1.00 98.75 157 THR A CA 1
ATOM 1201 C C . THR A 1 157 ? -4.757 3.398 12.805 1.00 98.75 157 THR A C 1
ATOM 1203 O O . THR A 1 157 ? -5.650 2.999 13.559 1.00 98.75 157 THR A O 1
ATOM 1206 N N . PRO A 1 158 ? -5.020 4.175 11.739 1.00 98.69 158 PRO A N 1
ATOM 1207 C CA . PRO A 1 158 ? -6.352 4.703 11.460 1.00 98.69 158 PRO A CA 1
ATOM 1208 C C . PRO A 1 158 ? -7.346 3.610 11.053 1.00 98.69 158 PRO A C 1
ATOM 1210 O O . PRO A 1 158 ? -6.995 2.666 10.353 1.00 98.69 158 PRO A O 1
ATOM 1213 N N . VAL A 1 159 ? -8.601 3.783 11.462 1.00 98.81 159 VAL A N 1
ATOM 1214 C CA . VAL A 1 159 ? -9.744 2.925 11.116 1.00 98.81 159 VAL A CA 1
ATOM 1215 C C . VAL A 1 159 ? -11.024 3.768 11.117 1.00 98.81 159 VAL A C 1
ATOM 1217 O O . VAL A 1 159 ? -11.095 4.781 11.817 1.00 98.81 159 VAL A O 1
ATOM 1220 N N . LEU A 1 160 ? -12.041 3.384 10.349 1.00 98.81 160 LEU A N 1
ATOM 1221 C CA . LEU A 1 160 ? -13.371 3.998 10.405 1.00 98.81 160 LEU A CA 1
ATOM 1222 C C . LEU A 1 160 ? -14.330 3.049 11.114 1.00 98.81 160 LEU A C 1
ATOM 1224 O O . LEU A 1 160 ? -14.414 1.884 10.735 1.00 98.81 160 LEU A O 1
ATOM 1228 N N . VAL A 1 161 ? -15.083 3.542 12.092 1.00 98.81 161 VAL A N 1
ATOM 1229 C CA . VAL A 1 161 ? -16.160 2.789 12.743 1.00 98.81 161 VAL A CA 1
ATOM 1230 C C . VAL A 1 161 ? -17.432 3.616 12.665 1.00 98.81 161 VAL A C 1
ATOM 1232 O O . VAL A 1 161 ? -17.458 4.736 13.172 1.00 98.81 161 VAL A O 1
ATOM 1235 N N . ASP A 1 162 ? -18.473 3.071 12.037 1.00 97.94 162 ASP A N 1
ATOM 1236 C CA . ASP A 1 162 ? -19.779 3.731 11.887 1.00 97.94 162 ASP A CA 1
ATOM 1237 C C . ASP A 1 162 ? -19.673 5.165 11.321 1.00 97.94 162 ASP A C 1
ATOM 1239 O O . ASP A 1 162 ? -20.255 6.121 11.827 1.00 97.94 162 ASP A O 1
ATOM 1243 N N . GLY A 1 163 ? -18.828 5.341 10.298 1.00 97.81 163 GLY A N 1
ATOM 1244 C CA . GLY A 1 163 ? -18.580 6.643 9.667 1.00 97.81 163 GLY A CA 1
ATOM 1245 C C . GLY A 1 163 ? -17.673 7.597 10.457 1.00 97.81 163 GLY A C 1
ATOM 1246 O O . GLY A 1 163 ? -17.370 8.684 9.968 1.00 97.81 163 GLY A O 1
ATOM 1247 N N . VAL A 1 164 ? -17.197 7.208 11.642 1.00 98.44 164 VAL A N 1
ATOM 1248 C CA . VAL A 1 164 ? -16.319 8.026 12.489 1.00 98.44 164 VAL A CA 1
ATOM 1249 C C . VAL A 1 164 ? -14.889 7.486 12.455 1.00 98.44 164 VAL A C 1
ATOM 1251 O O . VAL A 1 164 ? -14.641 6.312 12.735 1.00 98.44 164 VAL A O 1
ATOM 1254 N N . ARG A 1 165 ? -13.921 8.351 12.122 1.00 98.50 165 ARG A N 1
ATOM 1255 C CA . ARG A 1 165 ? -12.494 7.991 12.126 1.00 98.50 165 ARG A CA 1
ATOM 1256 C C . ARG A 1 165 ? -11.997 7.856 13.564 1.00 98.50 165 ARG A C 1
ATOM 1258 O O . ARG A 1 165 ? -12.141 8.775 14.366 1.00 98.50 165 ARG A O 1
ATOM 1265 N N . THR A 1 166 ? -11.384 6.721 13.861 1.00 98.56 166 THR A N 1
ATOM 1266 C CA . THR A 1 166 ? -10.754 6.392 15.141 1.00 98.56 166 THR A CA 1
ATOM 1267 C C . THR A 1 166 ? -9.460 5.608 14.889 1.00 98.56 166 THR A C 1
ATOM 1269 O O . THR A 1 166 ? -8.897 5.672 13.791 1.00 98.56 166 THR A O 1
ATOM 1272 N N . VAL A 1 167 ? -8.943 4.909 15.899 1.00 98.69 167 VAL A N 1
ATOM 1273 C CA . VAL A 1 167 ? -7.658 4.210 15.844 1.00 98.69 167 VAL A CA 1
ATOM 1274 C C . VAL A 1 167 ? -7.709 2.805 16.435 1.00 98.69 167 VAL A C 1
ATOM 1276 O O . VAL A 1 167 ? 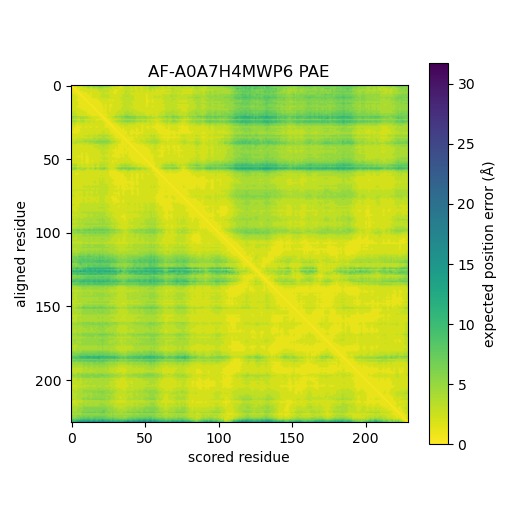-8.515 2.506 17.320 1.00 98.69 167 VAL A O 1
ATOM 1279 N N . THR A 1 168 ? -6.794 1.949 15.983 1.00 98.62 168 THR A N 1
ATOM 1280 C CA . THR A 1 168 ? -6.500 0.668 16.632 1.00 98.62 168 THR A CA 1
ATOM 1281 C C . THR A 1 168 ? -5.799 0.873 17.979 1.00 98.62 168 THR A C 1
ATOM 1283 O O . THR A 1 168 ? -5.051 1.836 18.180 1.00 98.62 168 THR A O 1
ATOM 1286 N N . VAL A 1 169 ? -5.998 -0.059 18.910 1.00 98.31 169 VAL A N 1
ATOM 1287 C CA . VAL A 1 169 ? -5.342 -0.086 20.225 1.00 98.31 169 VAL A CA 1
ATOM 1288 C C . VAL A 1 169 ? -4.875 -1.497 20.581 1.00 98.31 169 VAL A C 1
ATOM 1290 O O . VAL A 1 169 ? -5.524 -2.490 20.266 1.00 98.31 169 VAL A O 1
ATOM 1293 N N . GLY A 1 170 ? -3.733 -1.602 21.259 1.00 97.50 170 GLY A N 1
ATOM 1294 C CA . GLY A 1 170 ? -3.104 -2.890 21.552 1.00 97.50 170 GLY A CA 1
ATOM 1295 C C . GLY A 1 170 ? -2.538 -3.583 20.307 1.00 97.50 170 GLY A C 1
ATOM 1296 O O . GLY A 1 170 ? -2.364 -2.972 19.254 1.00 97.50 170 GLY A O 1
ATOM 1297 N N . ARG A 1 171 ? -2.185 -4.865 20.453 1.00 97.81 171 ARG A N 1
ATOM 1298 C CA . ARG A 1 171 ? -1.639 -5.683 19.358 1.00 97.81 171 ARG A CA 1
ATOM 1299 C C . ARG A 1 171 ? -2.742 -6.342 18.535 1.00 97.81 171 ARG A C 1
ATOM 1301 O O . ARG A 1 171 ? -3.699 -6.871 19.098 1.00 97.81 171 ARG A O 1
ATOM 1308 N N . ILE A 1 172 ? -2.514 -6.428 17.227 1.00 98.38 172 ILE A N 1
ATOM 1309 C CA . ILE A 1 172 ? -3.328 -7.223 16.302 1.00 98.38 172 ILE A CA 1
ATOM 1310 C C . ILE A 1 172 ? -3.172 -8.720 16.622 1.00 98.38 172 ILE A C 1
ATOM 1312 O O . ILE A 1 172 ? -2.052 -9.234 16.733 1.00 98.38 172 ILE A O 1
ATOM 1316 N N . SER A 1 173 ? -4.297 -9.417 16.784 1.00 98.31 173 SER A N 1
ATOM 1317 C CA . SER A 1 173 ? -4.365 -10.867 17.011 1.00 98.31 173 SER A CA 1
ATOM 1318 C C . SER A 1 173 ? -4.629 -11.616 15.701 1.00 98.31 173 SER A C 1
ATOM 1320 O O . SER A 1 173 ? -4.701 -11.006 14.637 1.00 98.31 173 SER A O 1
ATOM 1322 N N . MET A 1 174 ? -4.724 -12.949 15.758 1.00 98.31 174 MET A N 1
ATOM 1323 C CA . MET A 1 174 ? -4.898 -13.777 14.555 1.00 98.31 174 MET A CA 1
ATOM 1324 C C . MET A 1 174 ? -6.190 -13.440 13.811 1.00 98.31 174 MET A C 1
ATOM 1326 O O . MET A 1 174 ? -6.164 -13.270 12.597 1.00 98.31 174 MET A O 1
ATOM 1330 N N . ASP A 1 175 ? -7.280 -13.276 14.561 1.00 98.50 175 ASP A N 1
ATOM 1331 C CA . ASP A 1 175 ? -8.639 -13.132 14.022 1.00 98.50 175 ASP A CA 1
ATOM 1332 C C . ASP A 1 175 ? -9.348 -11.867 14.520 1.00 98.50 175 ASP A C 1
ATOM 1334 O O . ASP A 1 175 ? -10.503 -11.623 14.187 1.00 98.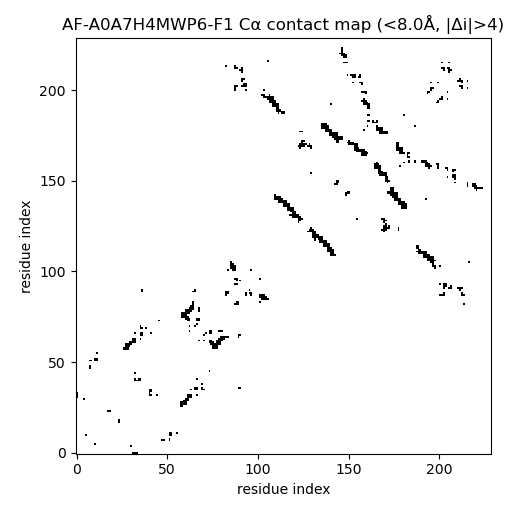50 175 ASP A O 1
ATOM 1338 N N . MET A 1 176 ? -8.673 -11.082 15.365 1.00 98.56 176 MET A N 1
ATOM 1339 C CA . MET A 1 176 ? -9.261 -9.925 16.030 1.00 98.56 176 MET A CA 1
ATOM 1340 C C . MET A 1 176 ? -8.271 -8.774 16.153 1.00 98.56 176 MET A C 1
ATOM 1342 O O . MET A 1 176 ? -7.082 -8.969 16.433 1.00 98.56 176 MET A O 1
ATOM 1346 N N . LEU A 1 177 ? -8.802 -7.563 16.065 1.00 98.69 177 LEU A N 1
ATOM 1347 C CA . LEU A 1 177 ? -8.119 -6.332 16.427 1.00 98.69 177 LEU A CA 1
ATOM 1348 C C . LEU A 1 177 ? -9.038 -5.469 17.286 1.00 98.69 177 LEU A C 1
ATOM 1350 O O . LEU A 1 177 ? -10.261 -5.596 17.226 1.00 98.69 177 LEU A O 1
ATOM 1354 N N . ALA A 1 178 ? -8.443 -4.623 18.120 1.00 98.75 178 ALA A N 1
ATOM 1355 C CA . ALA A 1 178 ? -9.176 -3.740 19.013 1.00 98.75 178 ALA A CA 1
ATOM 1356 C C . ALA A 1 178 ? -9.084 -2.289 18.530 1.00 98.75 178 ALA A C 1
ATOM 1358 O O . ALA A 1 178 ? -8.035 -1.858 18.047 1.00 98.75 178 ALA A O 1
ATOM 1359 N N . VAL A 1 179 ? -10.176 -1.542 18.671 1.00 98.75 179 VAL A N 1
ATOM 1360 C CA . VAL A 1 179 ? -10.306 -0.141 18.245 1.00 98.75 179 VAL A CA 1
ATOM 1361 C C . VAL A 1 179 ? -10.887 0.712 19.367 1.00 98.75 179 VAL A C 1
ATOM 1363 O O . VAL A 1 179 ? -11.687 0.229 20.171 1.00 98.75 179 VAL A O 1
ATOM 1366 N N . ASP A 1 180 ? -10.492 1.980 19.433 1.00 98.31 180 ASP A N 1
ATOM 1367 C CA . ASP A 1 180 ? -11.069 2.933 20.383 1.00 98.31 180 ASP A CA 1
ATOM 1368 C C . ASP A 1 180 ? -12.463 3.380 19.910 1.00 98.31 180 ASP A C 1
ATOM 1370 O O . ASP A 1 180 ? -12.613 3.957 18.835 1.00 98.31 180 ASP A O 1
ATOM 1374 N N . LEU A 1 181 ? -13.496 3.130 20.713 1.00 98.56 181 LEU A N 1
ATOM 1375 C CA . LEU A 1 181 ? -14.876 3.556 20.452 1.00 98.56 181 LEU A CA 1
ATOM 1376 C C . LEU A 1 181 ? -15.263 4.823 21.216 1.00 98.56 181 LEU A C 1
ATOM 1378 O O . LEU A 1 181 ? -16.417 5.239 21.155 1.00 98.56 181 LEU A O 1
ATOM 1382 N N . THR A 1 182 ? -14.332 5.455 21.927 1.00 96.75 182 THR A N 1
ATOM 1383 C CA . THR A 1 182 ? -14.572 6.730 22.618 1.00 96.75 182 THR A CA 1
ATOM 1384 C C . THR A 1 182 ? -15.116 7.828 21.690 1.00 96.75 182 THR A C 1
ATOM 1386 O O . THR A 1 182 ? -16.091 8.471 22.077 1.00 96.75 182 THR A O 1
ATOM 1389 N N . PRO A 1 183 ? -14.600 8.029 20.456 1.00 97.38 183 PRO A N 1
ATOM 1390 C CA . PRO A 1 183 ? -15.212 8.975 19.517 1.00 97.38 183 PRO A CA 1
ATOM 1391 C C . PRO A 1 183 ? -16.513 8.453 18.872 1.00 97.38 183 PRO A C 1
ATOM 1393 O O . PRO A 1 183 ? -17.204 9.221 18.208 1.00 97.38 183 PRO A O 1
ATOM 1396 N N . CYS A 1 184 ? -16.874 7.179 19.078 1.00 97.38 184 CYS A N 1
ATOM 1397 C CA . CYS A 1 184 ? -17.992 6.487 18.426 1.00 97.38 184 CYS A CA 1
ATOM 1398 C C . CYS A 1 184 ? -19.055 6.030 19.457 1.00 97.38 184 CYS A C 1
ATOM 1400 O O . CYS A 1 184 ? -19.263 4.824 19.642 1.00 97.38 184 CYS A O 1
ATOM 1402 N N . PRO A 1 185 ? -19.760 6.950 20.149 1.00 93.44 185 PRO A N 1
ATOM 1403 C CA . PRO A 1 185 ? -20.627 6.599 21.280 1.00 93.44 185 PRO A CA 1
ATOM 1404 C C . PRO A 1 185 ? -21.805 5.687 20.905 1.00 93.44 185 PRO A C 1
ATOM 1406 O O . PRO A 1 185 ? -22.286 4.947 21.758 1.00 93.44 185 PRO A O 1
ATOM 1409 N N . GLN A 1 186 ? -22.251 5.716 19.644 1.00 95.06 186 GLN A N 1
ATOM 1410 C CA . GLN A 1 186 ? -23.374 4.904 19.155 1.00 95.06 186 GLN A CA 1
ATOM 1411 C C . GLN A 1 186 ? -22.950 3.550 18.565 1.00 95.06 186 GLN A C 1
ATOM 1413 O O . GLN A 1 186 ? -23.783 2.659 18.425 1.00 95.06 186 GLN A O 1
ATOM 1418 N N . ALA A 1 187 ? -21.664 3.357 18.252 1.00 97.69 187 ALA A N 1
ATOM 1419 C CA . ALA A 1 187 ? -21.200 2.153 17.567 1.00 97.69 187 ALA A CA 1
ATOM 1420 C C . ALA A 1 187 ? -21.300 0.926 18.484 1.00 97.69 187 ALA A C 1
ATOM 1422 O O . ALA A 1 187 ? -20.600 0.863 19.489 1.00 97.69 187 ALA A O 1
ATOM 1423 N N . GLY A 1 188 ? -22.159 -0.045 18.182 1.00 97.56 188 GLY A N 1
ATOM 1424 C CA . GLY A 1 188 ? -22.341 -1.282 18.954 1.00 97.56 188 GLY A CA 1
ATOM 1425 C C . GLY A 1 188 ? -21.789 -2.520 18.250 1.00 97.56 188 GLY A C 1
ATOM 1426 O O . GLY A 1 188 ? -21.039 -2.412 17.288 1.00 97.56 188 GLY A O 1
ATOM 1427 N N . ILE A 1 189 ? -22.192 -3.704 18.718 1.00 98.62 189 ILE A N 1
ATOM 1428 C CA . ILE A 1 189 ? -22.005 -4.952 17.959 1.00 98.62 189 ILE A CA 1
ATOM 1429 C C . ILE A 1 189 ? -22.744 -4.824 16.615 1.00 98.62 189 ILE A C 1
ATOM 1431 O O . ILE A 1 189 ? -23.868 -4.326 16.585 1.00 98.62 189 ILE A O 1
ATOM 1435 N N . GLY A 1 190 ? -22.107 -5.248 15.524 1.00 98.62 190 GLY A N 1
ATOM 1436 C CA . GLY A 1 190 ? -22.585 -5.106 14.146 1.00 98.62 190 GLY A CA 1
ATOM 1437 C C . GLY A 1 190 ? -22.297 -3.741 13.511 1.00 98.62 190 GLY A C 1
ATOM 1438 O O . GLY A 1 190 ? -22.638 -3.531 12.350 1.00 98.62 190 GLY A O 1
ATOM 1439 N N . ALA A 1 191 ? -21.682 -2.795 14.234 1.00 98.75 191 ALA A N 1
ATOM 1440 C CA . ALA A 1 191 ? -21.294 -1.519 13.636 1.00 98.75 191 ALA A CA 1
ATOM 1441 C C . ALA A 1 191 ? -20.255 -1.748 12.521 1.00 98.75 191 ALA A C 1
ATOM 1443 O O . ALA A 1 191 ? -19.287 -2.484 12.754 1.00 98.75 191 ALA A O 1
ATOM 1444 N N . PRO A 1 192 ? -20.423 -1.124 11.339 1.00 98.69 192 PRO A N 1
ATOM 1445 C CA . PRO A 1 192 ? -19.535 -1.339 10.206 1.00 98.69 192 PRO A CA 1
ATOM 1446 C C . PRO A 1 192 ? -18.157 -0.733 10.467 1.00 98.69 192 PRO A C 1
ATOM 1448 O O . PRO A 1 192 ? -18.032 0.350 11.049 1.00 98.69 192 PRO A O 1
ATOM 1451 N N . VAL A 1 193 ? -17.125 -1.427 9.995 1.00 98.88 193 VAL A N 1
ATOM 1452 C CA . VAL A 1 193 ? -15.723 -1.033 10.134 1.00 98.88 193 VAL A CA 1
ATOM 1453 C C . VAL A 1 193 ? -15.058 -1.007 8.762 1.00 98.88 193 VAL A C 1
ATOM 1455 O O . VAL A 1 193 ? -15.072 -2.008 8.050 1.00 98.88 193 VAL A O 1
ATOM 1458 N N . GLU A 1 194 ? -14.436 0.116 8.405 1.00 98.81 194 GLU A N 1
ATOM 1459 C CA . GLU A 1 194 ? -13.544 0.213 7.244 1.00 98.81 194 GLU A CA 1
ATOM 1460 C C . GLU A 1 194 ? -12.093 0.215 7.732 1.00 98.81 194 GLU A C 1
ATOM 1462 O O . GLU A 1 194 ? -11.657 1.147 8.414 1.00 98.81 194 GLU A O 1
ATOM 1467 N N . LEU A 1 195 ? -11.352 -0.841 7.390 1.00 98.81 195 LEU A N 1
ATOM 1468 C CA . LEU A 1 195 ? -9.931 -0.986 7.716 1.00 98.81 195 LEU A CA 1
ATOM 1469 C C . LEU A 1 195 ? -9.058 -0.248 6.702 1.00 98.81 195 LEU A C 1
ATOM 1471 O O . LEU A 1 195 ? -8.094 0.409 7.075 1.00 98.81 195 LEU A O 1
ATOM 1475 N N . TRP A 1 196 ? -9.432 -0.327 5.429 1.00 98.69 196 TRP A N 1
ATOM 1476 C CA . TRP A 1 196 ? -9.011 0.589 4.374 1.00 98.69 196 TRP A CA 1
ATOM 1477 C C . TRP A 1 196 ? -10.045 0.573 3.251 1.00 98.69 196 TRP A C 1
ATOM 1479 O O . TRP A 1 196 ? -10.789 -0.395 3.100 1.00 98.69 196 TRP A O 1
ATOM 1489 N N . GLY A 1 197 ? -10.075 1.618 2.436 1.00 97.56 197 GLY A N 1
ATOM 1490 C CA . GLY A 1 197 ? -11.016 1.770 1.343 1.00 97.56 197 GLY A CA 1
ATOM 1491 C C . GLY A 1 197 ? -11.204 3.225 0.947 1.00 97.56 197 GLY A C 1
ATOM 1492 O O . GLY A 1 197 ? -10.256 3.942 0.602 1.00 97.56 197 GLY A O 1
ATOM 1493 N N . LYS A 1 198 ? -12.465 3.651 0.936 1.00 95.69 198 LYS A N 1
ATOM 1494 C CA . LYS A 1 198 ? -12.858 4.963 0.437 1.00 95.69 198 LYS A CA 1
ATOM 1495 C C . LYS A 1 198 ? -12.424 6.079 1.381 1.00 95.69 198 LYS A C 1
ATOM 1497 O O . LYS A 1 198 ? -11.890 7.079 0.899 1.00 95.69 198 LYS A O 1
ATOM 1502 N N . GLU A 1 199 ? -12.634 5.920 2.679 1.00 97.31 199 GLU A N 1
ATOM 1503 C CA . GLU A 1 199 ? -12.396 6.953 3.690 1.00 97.31 199 GLU A CA 1
ATOM 1504 C C . GLU A 1 199 ? -11.041 6.754 4.385 1.00 97.31 199 GLU A C 1
ATOM 1506 O O . GLU A 1 199 ? -10.312 7.721 4.621 1.00 97.31 199 GLU A O 1
ATOM 1511 N N . ILE A 1 200 ? -10.656 5.503 4.651 1.00 98.38 200 ILE A N 1
ATOM 1512 C CA . ILE A 1 200 ? -9.354 5.140 5.216 1.00 98.38 200 ILE A CA 1
ATOM 1513 C C . ILE A 1 200 ? -8.424 4.722 4.087 1.00 98.38 200 ILE A C 1
ATOM 1515 O O . ILE A 1 200 ? -8.574 3.665 3.483 1.00 98.38 200 ILE A O 1
ATOM 1519 N N . LYS A 1 201 ? -7.434 5.554 3.780 1.00 98.06 201 LYS A N 1
ATOM 1520 C CA . LYS A 1 201 ? -6.510 5.276 2.680 1.00 98.06 201 LYS A CA 1
ATOM 1521 C C . LYS A 1 201 ? -5.555 4.162 3.078 1.00 98.06 201 LYS A C 1
ATOM 1523 O O . LYS A 1 201 ? -4.941 4.219 4.139 1.00 98.06 201 LYS A O 1
ATOM 1528 N N . ILE A 1 202 ? -5.404 3.168 2.207 1.00 98.19 202 ILE A N 1
ATOM 1529 C CA . ILE A 1 202 ? -4.507 2.033 2.455 1.00 98.19 202 ILE A CA 1
ATOM 1530 C C . ILE A 1 202 ? -3.055 2.480 2.673 1.00 98.19 202 ILE A C 1
ATOM 1532 O O . ILE A 1 202 ? -2.349 1.889 3.483 1.00 98.19 202 ILE A O 1
ATOM 1536 N N . ASP A 1 203 ? -2.639 3.565 2.018 1.00 98.25 203 ASP A N 1
ATOM 1537 C CA . ASP A 1 203 ? -1.321 4.174 2.196 1.00 98.25 203 ASP A CA 1
ATOM 1538 C C . ASP A 1 203 ? -1.134 4.755 3.613 1.00 98.25 203 ASP A C 1
ATOM 1540 O O . ASP A 1 203 ? -0.067 4.593 4.194 1.00 98.25 203 ASP A O 1
ATOM 1544 N N . ASP A 1 204 ? -2.176 5.334 4.233 1.00 98.06 204 ASP A N 1
ATOM 1545 C CA . ASP A 1 204 ? -2.111 5.816 5.628 1.00 98.06 204 ASP A CA 1
ATOM 1546 C C . ASP A 1 204 ? -1.907 4.645 6.613 1.00 98.06 204 ASP A C 1
ATOM 1548 O O . ASP A 1 204 ? -1.161 4.745 7.596 1.00 98.06 204 ASP A O 1
ATOM 1552 N N . VAL A 1 205 ? -2.575 3.516 6.349 1.00 98.50 205 VAL A N 1
ATOM 1553 C CA . VAL A 1 205 ? -2.439 2.283 7.140 1.00 98.50 205 VAL A CA 1
ATOM 1554 C C . VAL A 1 205 ? -1.043 1.694 6.953 1.00 98.50 205 VAL A C 1
ATOM 1556 O O . VAL A 1 205 ? -0.368 1.380 7.935 1.00 98.50 205 VAL A O 1
ATOM 1559 N N . ALA A 1 206 ? -0.580 1.587 5.707 1.00 98.06 206 ALA A N 1
ATOM 1560 C CA . ALA A 1 206 ? 0.736 1.059 5.371 1.00 98.06 206 ALA A CA 1
ATOM 1561 C C . ALA A 1 206 ? 1.865 1.891 5.993 1.00 98.06 206 ALA A C 1
ATOM 1563 O O . ALA A 1 206 ? 2.752 1.327 6.637 1.00 98.06 206 ALA A O 1
ATOM 1564 N N . ALA A 1 207 ? 1.781 3.222 5.896 1.00 97.38 207 ALA A N 1
ATOM 1565 C CA . ALA A 1 207 ? 2.744 4.142 6.489 1.00 97.38 207 ALA A CA 1
ATOM 1566 C C . ALA A 1 207 ? 2.826 3.976 8.014 1.00 97.38 207 ALA A C 1
ATOM 1568 O O . ALA A 1 207 ? 3.923 3.919 8.570 1.00 97.38 207 ALA A O 1
ATOM 1569 N N . SER A 1 208 ? 1.683 3.796 8.688 1.00 97.56 208 SER A N 1
ATOM 1570 C CA . SER A 1 208 ? 1.642 3.496 10.131 1.00 97.56 208 SER A CA 1
ATOM 1571 C C . SER A 1 208 ? 2.361 2.184 10.477 1.00 97.56 208 SER A C 1
ATOM 1573 O O . SER A 1 208 ? 2.914 2.044 11.565 1.00 97.56 208 SER A O 1
ATOM 1575 N N . CYS A 1 209 ? 2.376 1.227 9.548 1.00 96.62 209 CYS A N 1
ATOM 1576 C CA . CYS A 1 209 ? 3.016 -0.079 9.702 1.00 96.62 209 CYS A CA 1
ATOM 1577 C C . CYS A 1 209 ? 4.476 -0.112 9.214 1.00 96.62 209 CYS A C 1
ATOM 1579 O O . CYS A 1 209 ? 5.113 -1.161 9.312 1.00 96.62 209 CYS A O 1
ATOM 1581 N N . GLY A 1 210 ? 5.008 0.997 8.688 1.00 96.12 210 GLY A N 1
ATOM 1582 C CA . GLY A 1 210 ? 6.352 1.052 8.108 1.00 96.12 210 GLY A CA 1
ATOM 1583 C C . GLY A 1 210 ? 6.488 0.280 6.791 1.00 96.12 210 GLY A C 1
ATOM 1584 O O . GLY A 1 210 ? 7.554 -0.268 6.520 1.00 96.12 210 GLY A O 1
ATOM 1585 N N . THR A 1 211 ? 5.418 0.207 5.995 1.00 96.25 211 THR A N 1
ATOM 1586 C CA . THR A 1 211 ? 5.406 -0.444 4.677 1.00 96.25 211 THR A CA 1
ATOM 1587 C C . THR A 1 211 ? 4.594 0.362 3.646 1.00 96.25 211 THR A C 1
ATOM 1589 O O . THR A 1 211 ? 4.255 1.518 3.885 1.00 96.25 211 THR A O 1
ATOM 1592 N N . VAL A 1 212 ? 4.296 -0.223 2.483 1.00 95.75 212 VAL A N 1
ATOM 1593 C CA . VAL A 1 212 ? 3.585 0.370 1.344 1.00 95.75 212 VAL A CA 1
ATOM 1594 C C . VAL A 1 212 ? 2.242 -0.314 1.096 1.00 95.75 212 VAL A C 1
ATOM 1596 O O . VAL A 1 212 ? 2.087 -1.512 1.342 1.00 95.75 212 VAL A O 1
ATOM 1599 N N . GLY A 1 213 ? 1.274 0.420 0.535 1.00 96.00 213 GLY A N 1
ATOM 1600 C CA . GLY A 1 213 ? -0.069 -0.106 0.254 1.00 96.00 213 GLY A CA 1
ATOM 1601 C C . GLY A 1 213 ? -0.070 -1.376 -0.606 1.00 96.00 213 GLY A C 1
ATOM 1602 O O . GLY A 1 213 ? -0.925 -2.240 -0.425 1.00 96.00 213 GLY A O 1
ATOM 1603 N N . TYR A 1 214 ? 0.931 -1.543 -1.479 1.00 94.69 214 TYR A N 1
ATOM 1604 C CA . TYR A 1 214 ? 1.105 -2.748 -2.298 1.00 94.69 214 TYR A CA 1
ATOM 1605 C C . TYR A 1 214 ? 1.232 -4.028 -1.456 1.00 94.69 214 TYR A C 1
ATOM 1607 O O . TYR A 1 214 ? 0.628 -5.042 -1.798 1.00 94.69 214 TYR A O 1
ATOM 1615 N N . GLU A 1 215 ? 1.980 -3.991 -0.345 1.00 96.69 215 GLU A N 1
ATOM 1616 C CA . GLU A 1 215 ? 2.122 -5.161 0.529 1.00 96.69 215 GLU A CA 1
ATOM 1617 C C . GLU A 1 215 ? 0.776 -5.528 1.159 1.00 96.69 215 GLU A C 1
ATOM 1619 O O . GLU A 1 215 ? 0.395 -6.694 1.141 1.00 96.69 215 GLU A O 1
ATOM 1624 N N . LEU A 1 216 ? 0.019 -4.534 1.630 1.00 97.94 216 LEU A N 1
ATOM 1625 C CA . LEU A 1 216 ? -1.284 -4.744 2.265 1.00 97.94 216 LEU A CA 1
ATOM 1626 C C . LEU A 1 216 ? -2.299 -5.347 1.283 1.00 97.94 216 LEU A C 1
ATOM 1628 O O . LEU A 1 216 ? -2.994 -6.297 1.634 1.00 97.94 216 LEU A O 1
ATOM 1632 N N . MET A 1 217 ? -2.355 -4.849 0.040 1.00 96.06 217 MET A N 1
ATOM 1633 C CA . MET A 1 217 ? -3.245 -5.408 -0.990 1.00 96.06 217 MET A CA 1
ATOM 1634 C C . MET A 1 217 ? -2.901 -6.862 -1.318 1.00 96.06 217 MET A C 1
ATOM 1636 O O . MET A 1 217 ? -3.796 -7.690 -1.481 1.00 96.06 217 MET A O 1
ATOM 1640 N N . CYS A 1 218 ? -1.609 -7.175 -1.438 1.00 96.75 218 CYS A N 1
ATOM 1641 C CA . CYS A 1 218 ? -1.149 -8.514 -1.799 1.00 96.75 218 CYS A CA 1
ATOM 1642 C C . CYS A 1 218 ? -1.172 -9.509 -0.629 1.00 96.75 218 CYS A C 1
ATOM 1644 O O . CYS A 1 218 ? -1.100 -10.711 -0.874 1.00 96.75 218 CYS A O 1
ATOM 1646 N N . ALA A 1 219 ? -1.260 -9.035 0.615 1.00 96.75 219 ALA A N 1
ATOM 1647 C CA . ALA A 1 219 ? -1.244 -9.875 1.810 1.00 96.75 219 ALA A CA 1
ATOM 1648 C C . ALA A 1 219 ? -2.609 -10.484 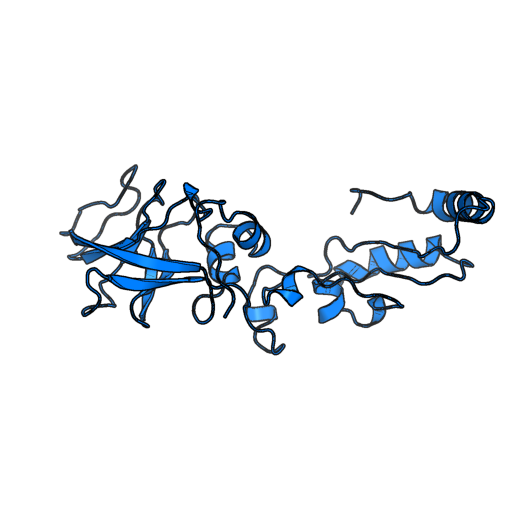2.171 1.00 96.75 219 ALA A C 1
ATOM 1650 O O . ALA A 1 219 ? -2.657 -11.334 3.062 1.00 96.75 219 ALA A O 1
ATOM 1651 N N . LEU A 1 220 ? -3.704 -10.077 1.512 1.00 96.69 220 LEU A N 1
ATOM 1652 C CA . LEU A 1 220 ? -5.038 -10.606 1.803 1.00 96.69 220 LEU A CA 1
ATOM 1653 C C . LEU A 1 220 ? -5.077 -12.133 1.682 1.00 96.69 220 LEU A C 1
ATOM 1655 O O . LEU A 1 220 ? -4.732 -12.718 0.653 1.00 96.69 220 LEU A O 1
ATOM 1659 N N . ALA A 1 221 ? -5.515 -12.779 2.757 1.00 97.31 221 ALA A N 1
ATOM 1660 C CA . ALA A 1 221 ? -5.559 -14.227 2.836 1.00 97.31 221 ALA A CA 1
ATOM 1661 C C . ALA A 1 221 ? -6.797 -14.792 2.114 1.00 97.31 221 ALA A C 1
ATOM 1663 O O . ALA A 1 221 ? -7.848 -14.151 2.101 1.00 97.31 221 ALA A O 1
ATOM 1664 N N . PRO A 1 222 ? -6.748 -16.046 1.620 1.00 97.44 222 PRO A N 1
ATOM 1665 C CA . PRO A 1 222 ? -7.880 -16.680 0.933 1.00 97.44 222 PRO A CA 1
ATOM 1666 C C . PRO A 1 222 ? -9.180 -16.780 1.744 1.00 97.44 222 PRO A C 1
ATOM 1668 O O . PRO A 1 222 ? -10.234 -17.045 1.174 1.00 97.44 222 PRO A O 1
ATOM 1671 N N . ARG A 1 223 ? -9.115 -16.614 3.073 1.00 97.31 223 ARG A N 1
ATOM 1672 C CA . ARG A 1 223 ? -10.297 -16.637 3.945 1.00 97.31 223 ARG A CA 1
ATOM 1673 C C . ARG A 1 223 ? -11.143 -15.368 3.857 1.00 97.31 223 ARG A C 1
ATOM 1675 O O . ARG A 1 223 ? -12.284 -15.399 4.302 1.00 97.31 223 ARG A O 1
ATOM 1682 N N . VAL A 1 224 ? -10.597 -14.282 3.308 1.00 98.12 224 VAL A N 1
ATOM 1683 C CA . VAL A 1 224 ? -11.319 -13.025 3.097 1.00 98.12 224 VAL A CA 1
ATOM 1684 C C . VAL A 1 224 ? -12.198 -13.174 1.852 1.00 98.12 224 VAL A C 1
ATOM 1686 O O . VAL A 1 224 ? -11.663 -13.331 0.752 1.00 98.12 224 VAL A O 1
ATOM 1689 N N . PRO A 1 225 ? -13.538 -13.143 1.979 1.00 97.06 225 PRO A N 1
ATOM 1690 C CA . PRO A 1 225 ? -14.417 -13.204 0.820 1.00 97.06 225 PRO A CA 1
ATOM 1691 C C . PRO A 1 225 ? -14.232 -11.967 -0.061 1.00 97.06 225 PRO A C 1
ATOM 1693 O O . PRO A 1 225 ? -14.173 -10.844 0.437 1.00 97.06 225 PRO A O 1
ATOM 1696 N N . VAL A 1 226 ? -14.181 -12.168 -1.377 1.00 97.00 226 VAL A N 1
ATOM 1697 C CA . VAL A 1 226 ? -14.040 -11.084 -2.355 1.00 97.00 226 VAL A CA 1
ATOM 1698 C C . VAL A 1 226 ? -15.339 -10.943 -3.135 1.00 97.00 226 VAL A C 1
ATOM 1700 O O . VAL A 1 226 ? -15.852 -11.917 -3.685 1.00 97.00 226 VAL A O 1
ATOM 1703 N N . VAL A 1 227 ? -15.852 -9.717 -3.201 1.00 96.12 227 VAL A N 1
ATOM 1704 C CA . VAL A 1 227 ? -17.020 -9.348 -4.005 1.00 96.12 227 VAL A CA 1
ATOM 1705 C C . VAL A 1 227 ? -16.655 -8.207 -4.948 1.00 96.12 227 VAL A C 1
ATOM 1707 O O . VAL A 1 227 ? -15.808 -7.374 -4.628 1.00 96.12 227 VAL A O 1
ATOM 1710 N N . THR A 1 228 ? -17.288 -8.172 -6.116 1.00 94.06 228 THR A N 1
ATOM 1711 C CA . THR A 1 228 ? -17.176 -7.064 -7.073 1.00 94.06 228 THR A CA 1
ATOM 1712 C C . THR A 1 228 ? -18.496 -6.305 -7.072 1.00 94.06 228 THR A C 1
ATOM 1714 O O . THR A 1 228 ? -19.553 -6.932 -7.158 1.00 94.06 228 THR A O 1
ATOM 1717 N N . VAL A 1 229 ? -18.423 -4.982 -6.934 1.00 88.50 229 VAL A N 1
ATOM 1718 C CA . VAL A 1 229 ? -19.568 -4.059 -6.876 1.00 88.50 229 VAL A CA 1
ATOM 1719 C C . VAL A 1 229 ? -19.616 -3.149 -8.091 1.00 88.50 229 VAL A C 1
ATOM 1721 O O . VAL A 1 229 ? -18.531 -2.834 -8.629 1.00 88.50 229 VAL A O 1
#

Organism: NCBI:txid1134687

Foldseek 3Di:
DPPDDDDLVCLVVVVVVLVPDPPRDFDEAEDEFDPLVDLCSCVVVVVSSCVSCPPPDHFYEYAEQSCVVRPPVRCTPHYHYDVQVQQFDPVLDNVVCVPVPGFHNDWDKWWFAAKDWDAAQDADDDPSPFGHNGIFIKTKTQAFCLQLQDQQQAWAQWKDWLNRIWTWGDTGDNGITMTTCPVPVPGGGGTMMTSDHGPRDLSSNQVSSVHHSVSSVVRGHPVRDDDDD

pLDDT: mean 97.04, std 1.71, range [88.5, 98.88]

Solvent-accessible surface area (backbone atoms only — not comparable to full-atom values): 12699 Å² total; per-residue (Å²): 108,93,79,77,82,80,58,56,92,46,43,61,61,52,49,53,56,50,70,70,36,92,88,54,89,78,69,67,53,69,57,62,68,75,38,38,70,42,94,67,43,44,54,64,61,48,54,51,50,52,64,39,44,64,92,62,90,59,52,35,30,38,13,35,35,32,24,57,76,76,33,72,93,43,30,75,76,36,65,50,66,51,58,49,78,46,29,43,36,74,75,22,41,46,78,85,38,66,86,72,76,62,57,56,68,63,63,49,70,42,32,22,74,41,78,47,81,39,51,55,70,43,62,35,61,71,88,52,78,27,63,38,86,43,75,42,39,37,31,32,32,66,45,13,37,66,42,26,46,64,54,69,38,43,57,63,30,58,29,31,42,65,89,36,80,39,27,31,40,22,45,46,36,60,59,33,31,35,30,53,29,68,90,31,83,83,59,49,70,69,26,46,28,37,61,19,20,89,88,34,49,46,18,59,42,19,46,56,47,76,48,38,31,68,59,52,69,71,39,54,26,91,84,53,87,85,84,89,133

Radius of gyration: 23.39 Å; Cα contacts (8 Å, |Δi|>4): 453; chains: 1; bounding box: 51×33×71 Å

Mean predicted aligned error: 3.47 Å

Secondary structure (DSSP, 8-state):
--SSS--GGGHHHHHHHHHT-TT-----EE---S-TTSTTTTHHHHHHHHHHTTT----EE---HHHHHH-GGG-SS-----GGGGT--TTS-GGGTTTTT------EEEEEEEEEEE-TT-EESGGG-EE-SS-EEEEEES--GGGT--TTPPTT-EEEETTEEEEEES---SS-EEEE-TT-TT--TT-EEEEESSSS-HHHHHHHTTS-HHHHHHT--TTS-----